Protein AF-0000000068951661 (afdb_homodimer)

Structure (mmCIF, N/CA/C/O backbone):
data_AF-0000000068951661-model_v1
#
loop_
_entity.id
_entity.type
_entity.pdbx_description
1 polymer 'DUF2214 family protein'
#
loop_
_atom_site.group_PDB
_atom_site.id
_atom_site.type_symbol
_atom_site.label_atom_id
_atom_site.label_alt_id
_atom_site.label_comp_id
_atom_site.label_asym_id
_atom_site.label_entity_id
_atom_site.label_seq_id
_atom_site.pdbx_PDB_ins_code
_atom_site.Cartn_x
_atom_site.Cartn_y
_atom_site.Cartn_z
_atom_site.occupancy
_atom_site.B_iso_or_equiv
_atom_site.auth_seq_id
_atom_site.auth_comp_id
_atom_site.auth_asym_id
_atom_site.auth_atom_id
_atom_site.pdbx_PDB_model_num
ATOM 1 N N . MET A 1 1 ? -9.867 25.25 3.121 1 87.38 1 MET A N 1
ATOM 2 C CA . MET A 1 1 ? -9.977 24.172 4.09 1 87.38 1 MET A CA 1
ATOM 3 C C . MET A 1 1 ? -10.453 22.891 3.416 1 87.38 1 MET A C 1
ATOM 5 O O . MET A 1 1 ? -9.688 21.922 3.287 1 87.38 1 MET A O 1
ATOM 9 N N . LEU A 1 2 ? -11.586 22.906 2.707 1 90.31 2 LEU A N 1
ATOM 10 C CA . LEU A 1 2 ? -12.125 21.703 2.072 1 90.31 2 LEU A CA 1
ATOM 11 C C . LEU A 1 2 ? -11.297 21.328 0.847 1 90.31 2 LEU A C 1
ATOM 13 O O . LEU A 1 2 ? -11.023 20.141 0.623 1 90.31 2 LEU A O 1
ATOM 17 N N . THR A 1 3 ? -10.891 22.328 0.078 1 93.19 3 THR A N 1
ATOM 18 C CA . THR A 1 3 ? -10.055 22.062 -1.091 1 93.19 3 THR A CA 1
ATOM 19 C C . THR A 1 3 ? -8.758 21.375 -0.688 1 93.19 3 THR A C 1
ATOM 21 O O . THR A 1 3 ? -8.352 20.391 -1.314 1 93.19 3 THR A O 1
ATOM 24 N N . ASP A 1 4 ? -8.172 21.844 0.322 1 94.56 4 ASP A N 1
ATOM 25 C CA . ASP A 1 4 ? -6.934 21.25 0.816 1 94.56 4 ASP A CA 1
ATOM 26 C C . ASP A 1 4 ? -7.164 19.812 1.27 1 94.56 4 ASP A C 1
ATOM 28 O O . ASP A 1 4 ? -6.336 18.938 1.013 1 94.56 4 ASP A O 1
ATOM 32 N N . ALA A 1 5 ? -8.25 19.609 1.941 1 94.94 5 ALA A N 1
ATOM 33 C CA . ALA A 1 5 ? -8.586 18.266 2.406 1 94.94 5 ALA A CA 1
ATOM 34 C C . ALA A 1 5 ? -8.789 17.312 1.231 1 94.94 5 ALA A C 1
ATOM 36 O O . ALA A 1 5 ? -8.289 16.188 1.244 1 94.94 5 ALA A O 1
ATOM 37 N N . ILE A 1 6 ? -9.477 17.797 0.217 1 96.38 6 ILE A N 1
ATOM 38 C CA . ILE A 1 6 ? -9.781 16.984 -0.949 1 96.38 6 ILE A CA 1
ATOM 39 C C . ILE A 1 6 ? -8.492 16.672 -1.709 1 96.38 6 ILE A C 1
ATOM 41 O O . ILE A 1 6 ? -8.281 15.531 -2.133 1 96.38 6 ILE A O 1
ATOM 45 N N . LEU A 1 7 ? -7.664 17.641 -1.849 1 96.75 7 LEU A N 1
ATOM 46 C CA . LEU A 1 7 ? -6.395 17.438 -2.535 1 96.75 7 LEU A CA 1
ATOM 47 C C . LEU A 1 7 ? -5.52 16.453 -1.776 1 96.75 7 LEU A C 1
ATOM 49 O O . LEU A 1 7 ? -4.879 15.586 -2.383 1 96.75 7 LEU A O 1
ATOM 53 N N . SER A 1 8 ? -5.477 16.562 -0.473 1 96.81 8 SER A N 1
ATOM 54 C CA . SER A 1 8 ? -4.727 15.625 0.347 1 96.81 8 SER A CA 1
ATOM 55 C C . SER A 1 8 ? -5.281 14.211 0.214 1 96.81 8 SER A C 1
ATOM 57 O O . SER A 1 8 ? -4.523 13.25 0.085 1 96.81 8 SER A O 1
ATOM 59 N N . PHE A 1 9 ? -6.57 14.141 0.213 1 98.12 9 PHE A N 1
ATOM 60 C CA . PHE A 1 9 ? -7.223 12.844 0.077 1 98.12 9 PHE A CA 1
ATOM 61 C C . PHE A 1 9 ? -6.855 12.188 -1.252 1 98.12 9 PHE A C 1
ATOM 63 O O . PHE A 1 9 ? -6.477 11.016 -1.291 1 98.12 9 PHE A O 1
ATOM 70 N N . LEU A 1 10 ? -6.977 12.898 -2.332 1 98.44 10 LEU A N 1
ATOM 71 C CA . LEU A 1 10 ? -6.664 12.383 -3.662 1 98.44 10 LEU A CA 1
ATOM 72 C C . LEU A 1 10 ? -5.203 11.961 -3.752 1 98.44 10 LEU A C 1
ATOM 74 O O . LEU A 1 10 ? -4.887 10.945 -4.379 1 98.44 10 LEU A O 1
ATOM 78 N N . HIS A 1 11 ? -4.328 12.758 -3.135 1 98.38 11 HIS A N 1
ATOM 79 C CA . HIS A 1 11 ? -2.908 12.422 -3.127 1 98.38 11 HIS A CA 1
ATOM 80 C C . HIS A 1 11 ? -2.656 11.125 -2.367 1 98.38 11 HIS A C 1
ATOM 82 O O . HIS A 1 11 ? -1.961 10.234 -2.863 1 98.38 11 HIS A O 1
ATOM 88 N N . PHE A 1 12 ? -3.223 10.922 -1.211 1 98.44 12 PHE A N 1
ATOM 89 C CA . PHE A 1 12 ? -3.076 9.695 -0.43 1 98.44 12 PHE A CA 1
ATOM 90 C C . PHE A 1 12 ? -3.637 8.5 -1.188 1 98.44 12 PHE A C 1
ATOM 92 O O . PHE A 1 12 ? -3.045 7.418 -1.174 1 98.44 12 PHE A O 1
ATOM 99 N N . LEU A 1 13 ? -4.77 8.719 -1.801 1 98.44 13 LEU A N 1
ATOM 100 C CA . LEU A 1 13 ? -5.367 7.637 -2.58 1 98.44 13 LEU A CA 1
ATOM 101 C C . LEU A 1 13 ? -4.438 7.203 -3.705 1 98.44 13 LEU A C 1
ATOM 103 O O . LEU A 1 13 ? -4.242 6.004 -3.93 1 98.44 13 LEU A O 1
ATOM 107 N N . ALA A 1 14 ? -3.918 8.172 -4.414 1 98.69 14 ALA A N 1
ATOM 108 C CA . ALA A 1 14 ? -2.979 7.859 -5.488 1 98.69 14 ALA A CA 1
ATOM 109 C C . ALA A 1 14 ? -1.776 7.082 -4.957 1 98.69 14 ALA A C 1
ATOM 111 O O . ALA A 1 14 ? -1.31 6.137 -5.598 1 98.69 14 ALA A O 1
ATOM 112 N N . ILE A 1 15 ? -1.277 7.449 -3.814 1 98.62 15 ILE A N 1
ATOM 113 C CA . ILE A 1 15 ? -0.138 6.777 -3.197 1 98.62 15 ILE A CA 1
ATOM 114 C C . ILE A 1 15 ? -0.518 5.344 -2.834 1 98.62 15 ILE A C 1
ATOM 116 O O . ILE A 1 15 ? 0.257 4.414 -3.064 1 98.62 15 ILE A O 1
ATOM 120 N N . PHE A 1 16 ? -1.656 5.145 -2.277 1 98.62 16 PHE A N 1
ATOM 121 C CA . PHE A 1 16 ? -2.1 3.807 -1.902 1 98.62 16 PHE A CA 1
ATOM 122 C C . PHE A 1 16 ? -2.203 2.908 -3.129 1 98.62 16 PHE A C 1
ATOM 124 O O . PHE A 1 16 ? -1.81 1.74 -3.084 1 98.62 16 PHE A O 1
ATOM 131 N N . VAL A 1 17 ? -2.74 3.457 -4.191 1 98.69 17 VAL A N 1
ATOM 132 C CA . VAL A 1 17 ? -2.83 2.688 -5.43 1 98.69 17 VAL A CA 1
ATOM 133 C C . VAL A 1 17 ? -1.428 2.334 -5.918 1 98.69 17 VAL A C 1
ATOM 135 O O . VAL A 1 17 ? -1.17 1.192 -6.309 1 98.69 17 VAL A O 1
ATOM 138 N N . LEU A 1 18 ? -0.539 3.322 -5.902 1 98.81 18 LEU A N 1
ATOM 139 C CA . LEU A 1 18 ? 0.839 3.102 -6.328 1 98.81 18 LEU A CA 1
ATOM 140 C C . LEU A 1 18 ? 1.486 1.983 -5.52 1 98.81 18 LEU A C 1
ATOM 142 O O . LEU A 1 18 ? 2.105 1.079 -6.086 1 98.81 18 LEU A O 1
ATOM 146 N N . ILE A 1 19 ? 1.362 1.979 -4.215 1 98.56 19 ILE A N 1
ATOM 147 C CA . ILE A 1 19 ? 1.953 0.982 -3.33 1 98.56 19 ILE A CA 1
ATOM 148 C C . ILE A 1 19 ? 1.352 -0.39 -3.625 1 98.56 19 ILE A C 1
ATOM 150 O O . ILE A 1 19 ? 2.064 -1.396 -3.646 1 98.56 19 ILE A O 1
ATOM 154 N N . THR A 1 20 ? 0.048 -0.398 -3.842 1 98.75 20 THR A N 1
ATOM 155 C CA . THR A 1 20 ? -0.643 -1.646 -4.145 1 98.75 20 THR A CA 1
ATOM 156 C C . THR A 1 20 ? -0.086 -2.277 -5.418 1 98.75 20 THR A C 1
ATOM 158 O O . THR A 1 20 ? 0.203 -3.475 -5.449 1 98.75 20 THR A O 1
ATOM 161 N N . LEU A 1 21 ? 0.078 -1.467 -6.445 1 98.75 21 LEU A N 1
ATOM 162 C CA . LEU A 1 21 ? 0.57 -1.974 -7.723 1 98.75 21 LEU A CA 1
ATOM 163 C C . LEU A 1 21 ? 2.029 -2.4 -7.613 1 98.75 21 LEU A C 1
ATOM 165 O O . LEU A 1 21 ? 2.438 -3.395 -8.219 1 98.75 21 LEU A O 1
ATOM 169 N N . MET A 1 22 ? 2.783 -1.647 -6.871 1 98.62 22 MET A N 1
ATOM 170 C CA . MET A 1 22 ? 4.168 -2.031 -6.613 1 98.62 22 MET A CA 1
ATOM 171 C C . MET A 1 22 ? 4.234 -3.363 -5.871 1 98.62 22 MET A C 1
ATOM 173 O O . MET A 1 22 ? 5.047 -4.227 -6.211 1 98.62 22 MET A O 1
ATOM 177 N N . ALA A 1 23 ? 3.453 -3.545 -4.867 1 98.31 23 ALA A N 1
ATOM 178 C CA . ALA A 1 23 ? 3.381 -4.805 -4.129 1 98.31 23 ALA A CA 1
ATOM 179 C C . ALA A 1 23 ? 2.977 -5.957 -5.047 1 98.31 23 ALA A C 1
ATOM 181 O O . ALA A 1 23 ? 3.543 -7.047 -4.969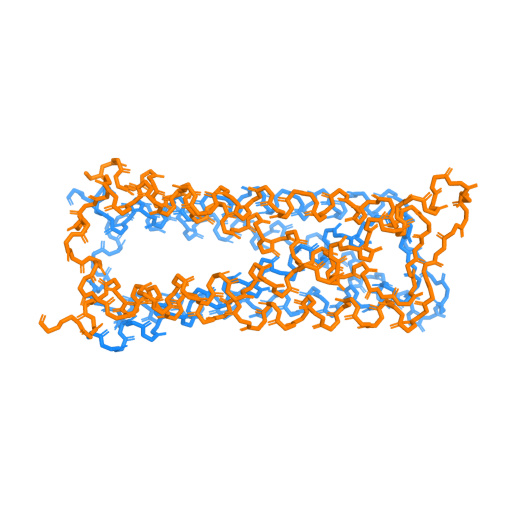 1 98.31 23 ALA A O 1
ATOM 182 N N . ALA A 1 24 ? 2.023 -5.695 -5.895 1 98.25 24 ALA A N 1
ATOM 183 C CA . ALA A 1 24 ? 1.584 -6.719 -6.84 1 98.25 24 ALA A CA 1
ATOM 184 C C . ALA A 1 24 ? 2.738 -7.184 -7.723 1 98.25 24 ALA A C 1
ATOM 186 O O . ALA A 1 24 ? 2.916 -8.383 -7.945 1 98.25 24 ALA A O 1
ATOM 187 N N . GLU A 1 25 ? 3.465 -6.227 -8.211 1 98.56 25 GLU A N 1
ATOM 188 C CA . GLU A 1 25 ? 4.617 -6.578 -9.031 1 98.56 25 GLU A CA 1
ATOM 189 C C . GLU A 1 25 ? 5.609 -7.438 -8.258 1 98.56 25 GLU A C 1
ATOM 191 O O . GLU A 1 25 ? 6.082 -8.461 -8.758 1 98.56 25 GLU A O 1
ATOM 196 N N . ALA A 1 26 ? 5.914 -7.039 -7.039 1 97.81 26 ALA A N 1
ATOM 197 C CA . ALA A 1 26 ? 6.879 -7.766 -6.219 1 97.81 26 ALA A CA 1
ATOM 198 C C . ALA A 1 26 ? 6.414 -9.195 -5.969 1 97.81 26 ALA A C 1
ATOM 200 O O . ALA A 1 26 ? 7.23 -10.125 -5.945 1 97.81 26 ALA A O 1
ATOM 201 N N . VAL A 1 27 ? 5.164 -9.391 -5.805 1 96.81 27 VAL A N 1
ATOM 202 C CA . VAL A 1 27 ? 4.598 -10.695 -5.488 1 96.81 27 VAL A CA 1
ATOM 203 C C . VAL A 1 27 ? 4.637 -11.586 -6.727 1 96.81 27 VAL A C 1
ATOM 205 O O . VAL A 1 27 ? 4.891 -12.789 -6.621 1 96.81 27 VAL A O 1
ATOM 208 N N . VAL A 1 28 ? 4.418 -11.031 -7.852 1 96.5 28 VAL A N 1
ATOM 209 C CA . VAL A 1 28 ? 4.332 -11.805 -9.086 1 96.5 28 VAL A CA 1
ATOM 210 C C . VAL A 1 28 ? 5.734 -12.156 -9.57 1 96.5 28 VAL A C 1
ATOM 212 O O . VAL A 1 28 ? 5.953 -13.227 -10.141 1 96.5 28 VAL A O 1
ATOM 215 N N . LEU A 1 29 ? 6.668 -11.289 -9.328 1 97.62 29 LEU A N 1
ATOM 216 C CA . LEU A 1 29 ? 8.039 -11.492 -9.789 1 97.62 29 LEU A CA 1
ATOM 217 C C . LEU A 1 29 ? 8.75 -12.531 -8.93 1 97.62 29 LEU A C 1
ATOM 219 O O . LEU A 1 29 ? 9.711 -12.211 -8.219 1 97.62 29 LEU A O 1
ATOM 223 N N . ARG A 1 30 ? 8.273 -13.734 -8.961 1 94.19 30 ARG A N 1
ATOM 224 C CA . ARG A 1 30 ? 8.844 -14.883 -8.266 1 94.19 30 ARG A CA 1
ATOM 225 C C . ARG A 1 30 ? 9.031 -16.062 -9.219 1 94.19 30 ARG A C 1
ATOM 227 O O . ARG A 1 30 ? 8.438 -16.094 -10.297 1 94.19 30 ARG A O 1
ATOM 234 N N . PRO A 1 31 ? 9.914 -17 -8.945 1 91.12 31 PRO A N 1
ATOM 235 C CA . PRO A 1 31 ? 10.227 -18.125 -9.836 1 91.12 31 PRO A CA 1
ATOM 236 C C . PRO A 1 31 ? 9 -18.938 -10.227 1 91.12 31 PRO A C 1
ATOM 238 O O . PRO A 1 31 ? 8.992 -19.594 -11.273 1 91.12 31 PRO A O 1
ATOM 241 N N . GLU A 1 32 ? 7.992 -18.891 -9.492 1 88.12 32 GLU A N 1
ATOM 242 C CA . GLU A 1 32 ? 6.797 -19.672 -9.789 1 88.12 32 GLU A CA 1
ATOM 243 C C . GLU A 1 32 ? 5.828 -18.891 -10.672 1 88.12 32 GLU A C 1
ATOM 245 O O . GLU A 1 32 ? 4.652 -19.25 -10.781 1 88.12 32 GLU A O 1
ATOM 250 N N . ILE A 1 33 ? 6.348 -17.938 -11.391 1 93.81 33 ILE A N 1
ATOM 251 C CA . ILE A 1 33 ? 5.484 -17.094 -12.211 1 93.81 33 ILE A CA 1
ATOM 252 C C . ILE A 1 33 ? 4.879 -17.922 -13.344 1 93.81 33 ILE A C 1
ATOM 254 O O . ILE A 1 33 ? 5.551 -18.781 -13.922 1 93.81 33 ILE A O 1
ATOM 258 N N . THR A 1 34 ? 3.619 -17.688 -13.609 1 91.81 34 THR A N 1
ATOM 259 C CA . THR A 1 34 ? 2.906 -18.375 -14.68 1 91.81 34 THR A CA 1
ATOM 260 C C . THR A 1 34 ? 2.828 -17.5 -15.93 1 91.81 34 THR A C 1
ATOM 262 O O . THR A 1 34 ? 2.996 -16.281 -15.852 1 91.81 34 THR A O 1
ATOM 265 N N . PRO A 1 35 ? 2.492 -18.125 -17.094 1 93.31 35 PRO A N 1
ATOM 266 C CA . PRO A 1 35 ? 2.314 -17.328 -18.312 1 93.31 35 PRO A CA 1
ATOM 267 C C . PRO A 1 35 ? 1.21 -16.281 -18.188 1 93.31 35 PRO A C 1
ATOM 269 O O . PRO A 1 35 ? 1.364 -15.156 -18.656 1 93.31 35 PRO A O 1
ATOM 272 N N . ALA A 1 36 ? 0.152 -16.609 -17.516 1 91.62 36 ALA A N 1
ATOM 273 C CA . ALA A 1 36 ? -0.933 -15.648 -17.297 1 91.62 36 ALA A CA 1
ATOM 274 C C . ALA A 1 36 ? -0.463 -14.469 -16.453 1 91.62 36 ALA A C 1
ATOM 276 O O . ALA A 1 36 ? -0.842 -13.32 -16.703 1 91.62 36 ALA A O 1
ATOM 277 N N . ALA A 1 37 ? 0.383 -14.703 -15.523 1 94.12 37 ALA A N 1
ATOM 278 C CA . ALA A 1 37 ? 0.896 -13.664 -14.633 1 94.12 37 ALA A CA 1
ATOM 279 C C . ALA A 1 37 ? 1.839 -12.719 -15.375 1 94.12 37 ALA A C 1
ATOM 281 O O . ALA A 1 37 ? 1.914 -11.531 -15.062 1 94.12 37 ALA A O 1
ATOM 282 N N . VAL A 1 38 ? 2.559 -13.227 -16.375 1 95.31 38 VAL A N 1
ATOM 283 C CA . VAL A 1 38 ? 3.449 -12.391 -17.172 1 95.31 38 VAL A CA 1
ATOM 284 C C . VAL A 1 38 ? 2.639 -11.32 -17.891 1 95.31 38 VAL A C 1
ATOM 286 O O . VAL A 1 38 ? 3.02 -10.148 -17.906 1 95.31 38 VAL A O 1
ATOM 289 N N . ARG A 1 39 ? 1.536 -11.695 -18.359 1 92.62 39 ARG A N 1
ATOM 290 C CA . ARG A 1 39 ? 0.678 -10.758 -19.062 1 92.62 39 ARG A CA 1
ATOM 291 C C . ARG A 1 39 ? 0.091 -9.719 -18.109 1 92.62 39 ARG A C 1
ATOM 293 O O . ARG A 1 39 ? 0.025 -8.531 -18.438 1 92.62 39 ARG A O 1
ATOM 300 N N . ARG A 1 40 ? -0.286 -10.172 -16.969 1 95.25 40 ARG A N 1
ATOM 301 C CA . ARG A 1 40 ? -0.841 -9.266 -15.961 1 95.25 40 ARG A CA 1
ATOM 302 C C . ARG A 1 40 ? 0.216 -8.289 -15.453 1 95.25 40 ARG A C 1
ATOM 304 O O . ARG A 1 40 ? -0.101 -7.152 -15.102 1 95.25 40 ARG A O 1
ATOM 311 N N . LEU A 1 41 ? 1.412 -8.82 -15.461 1 97.62 41 LEU A N 1
ATOM 312 C CA . LEU A 1 41 ? 2.529 -8.023 -14.969 1 97.62 41 LEU A CA 1
ATOM 313 C C . LEU A 1 41 ? 2.682 -6.742 -15.781 1 97.62 41 LEU A C 1
ATOM 315 O O . LEU A 1 41 ? 2.965 -5.68 -15.219 1 97.62 41 LEU A O 1
ATOM 319 N N . SER A 1 42 ? 2.531 -6.805 -17.062 1 96.75 42 SER A N 1
ATOM 320 C CA . SER A 1 42 ? 2.633 -5.617 -17.906 1 96.75 42 SER A CA 1
ATOM 321 C C . SER A 1 42 ? 1.548 -4.602 -17.578 1 96.75 42 SER A C 1
ATOM 323 O O . SER A 1 42 ? 1.784 -3.395 -17.625 1 96.75 42 SER A O 1
ATOM 325 N N . LEU A 1 43 ? 0.389 -5.09 -17.234 1 97.62 43 LEU A N 1
ATOM 326 C CA . LEU A 1 43 ? -0.693 -4.207 -16.812 1 97.62 43 LEU A CA 1
ATOM 327 C C . LEU A 1 43 ? -0.389 -3.58 -15.461 1 97.62 43 LEU A C 1
ATOM 329 O O . LEU A 1 43 ? -0.623 -2.387 -15.25 1 97.62 43 LEU A O 1
ATOM 333 N N . TYR A 1 44 ? 0.095 -4.414 -14.508 1 98.5 44 TYR A N 1
ATOM 334 C CA . TYR A 1 44 ? 0.518 -3.873 -13.219 1 98.5 44 TYR A CA 1
ATOM 335 C C . TYR A 1 44 ? 1.521 -2.74 -13.406 1 98.5 44 TYR A C 1
ATOM 337 O O . TYR A 1 44 ? 1.393 -1.683 -12.789 1 98.5 44 TYR A O 1
ATOM 345 N N . ASP A 1 45 ? 2.48 -2.959 -14.289 1 98.69 45 ASP A N 1
ATOM 346 C CA . ASP A 1 45 ? 3.535 -1.973 -14.5 1 98.69 45 ASP A CA 1
ATOM 347 C C . ASP A 1 45 ? 2.977 -0.701 -15.141 1 98.69 45 ASP A C 1
ATOM 349 O O . ASP A 1 45 ? 3.377 0.407 -14.773 1 98.69 45 ASP A O 1
ATOM 353 N N . LEU A 1 46 ? 2.078 -0.813 -16.094 1 98.38 46 LEU A N 1
ATOM 354 C CA . LEU A 1 46 ? 1.441 0.336 -16.719 1 98.38 46 LEU A CA 1
ATOM 355 C C . LEU A 1 46 ? 0.67 1.163 -15.695 1 98.38 46 LEU A C 1
ATOM 357 O O . LEU A 1 46 ? 0.838 2.383 -15.625 1 98.38 46 LEU A O 1
ATOM 361 N N . PHE A 1 47 ? -0.16 0.556 -14.914 1 98.75 47 PHE A N 1
ATOM 362 C CA . PHE A 1 47 ? -0.982 1.256 -13.93 1 98.75 47 PHE A CA 1
ATOM 363 C C . PHE A 1 47 ? -0.122 1.819 -12.805 1 98.75 47 PHE A C 1
ATOM 365 O O . PHE A 1 47 ? -0.442 2.865 -12.234 1 98.75 47 PHE A O 1
ATOM 372 N N . TYR A 1 48 ? 0.957 1.081 -12.562 1 98.81 48 TYR A N 1
ATOM 373 C CA . TYR A 1 48 ? 1.937 1.635 -11.633 1 98.81 48 TYR A CA 1
ATOM 374 C C . TYR A 1 48 ? 2.469 2.971 -12.133 1 98.81 48 TYR A C 1
ATOM 376 O O . TYR A 1 48 ? 2.502 3.953 -11.383 1 98.81 48 TYR A O 1
ATOM 384 N N . PHE A 1 49 ? 2.9 3.021 -13.391 1 98.56 49 PHE A N 1
ATOM 385 C CA . PHE A 1 49 ? 3.395 4.254 -13.992 1 98.56 49 PHE A CA 1
ATOM 386 C C . PHE A 1 49 ? 2.33 5.344 -13.953 1 98.56 49 PHE A C 1
ATOM 388 O O . PHE A 1 49 ? 2.611 6.48 -13.57 1 98.56 49 PHE A O 1
ATOM 395 N N . LEU A 1 50 ? 1.164 5.02 -14.344 1 98.75 50 LEU A N 1
ATOM 396 C CA . LEU A 1 50 ? 0.073 5.988 -14.352 1 98.75 50 LEU A CA 1
ATOM 397 C C . LEU A 1 50 ? -0.206 6.508 -12.945 1 98.75 50 LEU A C 1
ATOM 399 O O . LEU A 1 50 ? -0.441 7.703 -12.75 1 98.75 50 LEU A O 1
ATOM 403 N N . SER A 1 51 ? -0.211 5.609 -12 1 98.75 51 SER A N 1
ATOM 404 C CA . SER A 1 51 ? -0.433 6.035 -10.617 1 98.75 51 SER A CA 1
ATOM 405 C C . SER A 1 51 ? 0.677 6.965 -10.141 1 98.75 51 SER A C 1
ATOM 407 O O . SER A 1 51 ? 0.422 7.91 -9.391 1 98.75 51 SER A O 1
ATOM 409 N N . ALA A 1 52 ? 1.902 6.656 -10.547 1 98.75 52 ALA A N 1
ATOM 410 C CA . ALA A 1 52 ? 3.008 7.547 -10.211 1 98.75 52 ALA A CA 1
ATOM 411 C C . ALA A 1 52 ? 2.777 8.945 -10.773 1 98.75 52 ALA A C 1
ATOM 413 O O . ALA A 1 52 ? 3.059 9.945 -10.102 1 98.75 52 ALA A O 1
ATOM 414 N N . MET A 1 53 ? 2.283 9.055 -11.969 1 98.69 53 MET A N 1
ATOM 415 C CA . MET A 1 53 ? 1.964 10.336 -12.586 1 98.69 53 MET A CA 1
ATOM 416 C C . MET A 1 53 ? 0.854 11.055 -11.82 1 98.69 53 MET A C 1
ATOM 418 O O . MET A 1 53 ? 0.895 12.273 -11.656 1 98.69 53 MET A O 1
ATOM 422 N N . VAL A 1 54 ? -0.099 10.266 -11.406 1 98.81 54 VAL A N 1
ATOM 423 C CA . VAL A 1 54 ? -1.192 10.852 -10.633 1 98.81 54 VAL A CA 1
ATOM 424 C C . VAL A 1 54 ? -0.666 11.359 -9.289 1 98.81 54 VAL A C 1
ATOM 426 O O . VAL A 1 54 ? -1.069 12.43 -8.82 1 98.81 54 VAL A O 1
ATOM 429 N N . VAL A 1 55 ? 0.206 10.609 -8.617 1 98.75 55 VAL A N 1
ATOM 430 C CA . VAL A 1 55 ? 0.822 11.062 -7.371 1 98.75 55 VAL A CA 1
ATOM 431 C C . VAL A 1 55 ? 1.54 12.391 -7.605 1 98.75 55 VAL A C 1
ATOM 433 O O . VAL A 1 55 ? 1.375 13.336 -6.836 1 98.75 55 VAL A O 1
ATOM 436 N N . LEU A 1 56 ? 2.34 12.438 -8.648 1 98.44 56 LEU A N 1
ATOM 437 C CA . LEU A 1 56 ? 3.049 13.664 -8.977 1 98.44 56 LEU A CA 1
ATOM 438 C C . LEU A 1 56 ? 2.068 14.805 -9.242 1 98.44 56 LEU A C 1
ATOM 440 O O . LEU A 1 56 ? 2.238 15.906 -8.719 1 98.44 56 LEU A O 1
ATOM 444 N N . GLY A 1 57 ? 1.06 14.523 -10.062 1 98.44 57 GLY A N 1
ATOM 445 C CA . GLY A 1 57 ? 0.062 15.539 -10.383 1 98.44 57 GLY A CA 1
ATOM 446 C C . GLY A 1 57 ? -0.662 16.062 -9.156 1 98.44 57 GLY A C 1
ATOM 447 O O . GLY A 1 57 ? -0.793 17.281 -8.977 1 98.44 57 GLY A O 1
ATOM 448 N N . THR A 1 58 ? -1.143 15.195 -8.305 1 98.25 58 THR A N 1
ATOM 449 C CA . THR A 1 58 ? -1.841 15.609 -7.094 1 98.25 58 THR A CA 1
ATOM 450 C C . THR A 1 58 ? -0.887 16.312 -6.133 1 98.25 58 THR A C 1
ATOM 452 O O . THR A 1 58 ? -1.282 17.25 -5.43 1 98.25 58 THR A O 1
ATOM 455 N N . GLY A 1 59 ? 0.338 15.867 -6.074 1 96.88 59 GLY A N 1
ATOM 456 C CA . GLY A 1 59 ? 1.335 16.594 -5.301 1 96.88 59 GLY A CA 1
ATOM 457 C C . GLY A 1 59 ? 1.539 18.016 -5.77 1 96.88 59 GLY A C 1
ATOM 458 O O . GLY A 1 59 ? 1.624 18.938 -4.953 1 96.88 59 GLY A O 1
ATOM 459 N N . LEU A 1 60 ? 1.651 18.219 -7.074 1 96.94 60 LEU A N 1
ATOM 460 C CA . LEU A 1 60 ? 1.791 19.562 -7.645 1 96.94 60 LEU A CA 1
ATOM 461 C C . LEU A 1 60 ? 0.559 20.406 -7.348 1 96.94 60 LEU A C 1
ATOM 463 O O . LEU A 1 60 ? 0.676 21.609 -7.062 1 96.94 60 LEU A O 1
ATOM 467 N N . LEU A 1 61 ? -0.593 19.812 -7.453 1 97.12 61 LEU A N 1
ATOM 468 C CA . LEU A 1 61 ? -1.813 20.531 -7.117 1 97.12 61 LEU A CA 1
ATOM 469 C C . LEU A 1 61 ? -1.8 20.984 -5.656 1 97.12 61 LEU A C 1
ATOM 471 O O . LEU A 1 61 ? -2.236 22.094 -5.332 1 97.12 61 LEU A O 1
ATOM 475 N N . ARG A 1 62 ? -1.29 20.156 -4.793 1 95.81 62 ARG A N 1
ATOM 476 C CA . ARG A 1 62 ? -1.192 20.531 -3.385 1 95.81 62 ARG A CA 1
ATOM 477 C C . ARG A 1 62 ? -0.177 21.641 -3.188 1 95.81 62 ARG A C 1
ATOM 479 O O . ARG A 1 62 ? -0.347 22.5 -2.312 1 95.81 62 ARG A O 1
ATOM 486 N N . LEU A 1 63 ? 0.867 21.562 -3.93 1 94.44 63 LEU A N 1
ATOM 487 C CA . LEU A 1 63 ? 1.9 22.594 -3.855 1 94.44 63 LEU A CA 1
ATOM 488 C C . LEU A 1 63 ? 1.326 23.969 -4.184 1 94.44 63 LEU A C 1
ATOM 490 O O . LEU A 1 63 ? 1.607 24.938 -3.484 1 94.44 63 LEU A O 1
ATOM 494 N N . PHE A 1 64 ? 0.46 24.031 -5.141 1 94.62 64 PHE A N 1
ATOM 495 C CA . PHE A 1 64 ? 0.037 25.328 -5.664 1 94.62 64 PHE A CA 1
ATOM 496 C C . PHE A 1 64 ? -1.322 25.719 -5.098 1 94.62 64 PHE A C 1
ATOM 498 O O . PHE A 1 64 ? -1.635 26.906 -4.984 1 94.62 64 PHE A O 1
ATOM 505 N N . TYR A 1 65 ? -2.113 24.797 -4.727 1 93.12 65 TYR A N 1
ATOM 506 C CA . TYR A 1 65 ? -3.484 25.094 -4.336 1 93.12 65 TYR A CA 1
ATOM 507 C C . TYR A 1 65 ? -3.762 24.641 -2.908 1 93.12 65 TYR A C 1
ATOM 509 O O . TYR A 1 65 ? -4.883 24.766 -2.412 1 93.12 65 TYR A O 1
ATOM 517 N N . GLY A 1 66 ? -2.77 24.047 -2.279 1 89.88 66 GLY A N 1
ATOM 518 C CA . GLY A 1 66 ? -2.928 23.625 -0.898 1 89.88 66 GLY A CA 1
ATOM 519 C C . GLY A 1 66 ? -2.896 24.766 0.09 1 89.88 66 GLY A C 1
ATOM 520 O O . GLY A 1 66 ? -2.762 25.938 -0.304 1 89.88 66 GLY A O 1
ATOM 521 N N . ALA A 1 67 ? -3.053 24.578 1.351 1 85.94 67 ALA A N 1
ATOM 522 C CA . ALA A 1 67 ? -3.234 25.562 2.414 1 85.94 67 ALA A CA 1
ATOM 523 C C . ALA A 1 67 ? -1.935 26.312 2.693 1 85.94 67 ALA A C 1
ATOM 525 O O . ALA A 1 67 ? -1.951 27.516 2.98 1 85.94 67 ALA A O 1
ATOM 526 N N . LYS A 1 68 ? -0.738 25.719 2.695 1 85.38 68 LYS A N 1
ATOM 527 C CA . LYS A 1 68 ? 0.522 26.328 3.119 1 85.38 68 LYS A CA 1
ATOM 528 C C . LYS A 1 68 ? 1.143 27.141 1.995 1 85.38 68 LYS A C 1
ATOM 530 O O . LYS A 1 68 ? 1.868 28.109 2.252 1 85.38 68 LYS A O 1
ATOM 535 N N . GLY A 1 69 ? 0.834 26.734 0.683 1 84.81 69 GLY A N 1
ATOM 536 C CA . GLY A 1 69 ? 1.315 27.484 -0.466 1 84.81 69 GLY A CA 1
ATOM 537 C C . GLY A 1 69 ? 2.705 27.062 -0.91 1 84.81 69 GLY A C 1
ATOM 538 O O . GLY A 1 69 ? 3.443 26.438 -0.151 1 84.81 69 GLY A O 1
ATOM 539 N N . ALA A 1 70 ? 3.127 27.5 -2.051 1 90 70 ALA A N 1
ATOM 540 C CA . ALA A 1 70 ? 4.371 27.094 -2.699 1 90 70 ALA A CA 1
ATOM 541 C C . ALA A 1 70 ? 5.582 27.656 -1.959 1 90 70 ALA A C 1
ATOM 543 O O . ALA A 1 70 ? 6.609 26.984 -1.846 1 90 70 ALA A O 1
ATOM 544 N N . ASP A 1 71 ? 5.559 28.828 -1.478 1 88.75 71 ASP A N 1
ATOM 545 C CA . ASP A 1 71 ? 6.691 29.469 -0.815 1 88.75 71 ASP A CA 1
ATOM 546 C C . ASP A 1 71 ? 7.121 28.672 0.42 1 88.75 71 ASP A C 1
ATOM 548 O O . ASP A 1 71 ? 8.32 28.547 0.696 1 88.75 71 ASP A O 1
ATOM 552 N N . PHE A 1 72 ? 6.191 28.188 1.146 1 87 72 PHE A N 1
ATOM 553 C CA . PHE A 1 72 ? 6.496 27.359 2.312 1 87 72 PHE A CA 1
ATOM 554 C C . PHE A 1 72 ? 7.297 26.141 1.91 1 87 72 PHE A C 1
ATOM 556 O O . PHE A 1 72 ? 8.312 25.812 2.533 1 87 72 PHE A O 1
ATOM 563 N N . TYR A 1 73 ? 6.91 25.469 0.862 1 89.44 73 TYR A N 1
ATOM 564 C CA . TYR A 1 73 ? 7.477 24.188 0.469 1 89.44 73 TYR A CA 1
ATOM 565 C C . TYR A 1 73 ? 8.812 24.375 -0.242 1 89.44 73 TYR A C 1
ATOM 567 O O . TYR A 1 73 ? 9.75 23.609 -0.015 1 89.44 73 TYR A O 1
ATOM 575 N N . LEU A 1 74 ? 8.891 25.359 -1.05 1 91.19 74 LEU A N 1
ATOM 576 C CA . LEU A 1 74 ? 10.078 25.531 -1.89 1 91.19 74 LEU A CA 1
ATOM 577 C C . LEU A 1 74 ? 11.297 25.859 -1.046 1 91.19 74 LEU A C 1
ATOM 579 O O . LEU A 1 74 ? 12.43 25.609 -1.456 1 91.19 74 LEU A O 1
ATOM 583 N N . HIS A 1 75 ? 11.148 26.375 0.093 1 91.44 75 HIS A N 1
ATOM 584 C CA . HIS A 1 75 ? 12.266 26.719 0.958 1 91.44 75 HIS A CA 1
ATOM 585 C C . HIS A 1 75 ? 12.57 25.609 1.952 1 91.44 75 HIS A C 1
ATOM 587 O O . HIS A 1 75 ? 13.508 25.703 2.74 1 91.44 75 HIS A O 1
ATOM 593 N N . ASN A 1 76 ? 11.828 24.609 1.934 1 93.5 76 ASN A N 1
ATOM 594 C CA . ASN A 1 76 ? 12 23.5 2.855 1 93.5 76 ASN A CA 1
ATOM 595 C C . ASN A 1 76 ? 12.852 22.391 2.244 1 93.5 76 ASN A C 1
ATOM 597 O O . ASN A 1 76 ? 12.492 21.828 1.209 1 93.5 76 ASN A O 1
ATOM 601 N N . PRO A 1 77 ? 13.945 22.047 2.803 1 95.62 77 PRO A N 1
ATOM 602 C CA . PRO A 1 77 ? 14.82 21.031 2.217 1 95.62 77 PRO A CA 1
ATOM 603 C C . PRO A 1 77 ? 14.172 19.656 2.15 1 95.62 77 PRO A C 1
ATOM 605 O O . PRO A 1 77 ? 14.492 18.859 1.265 1 95.62 77 PRO A O 1
ATOM 608 N N . TRP A 1 78 ? 13.328 19.391 3.066 1 95.88 78 TRP A N 1
ATOM 609 C CA . TRP A 1 78 ? 12.641 18.109 3.062 1 95.88 78 TRP A CA 1
ATOM 610 C C . TRP A 1 78 ? 11.727 17.984 1.848 1 95.88 78 TRP A C 1
ATOM 612 O O . TRP A 1 78 ? 11.477 16.875 1.36 1 95.88 78 TRP A O 1
ATOM 622 N N . PHE A 1 79 ? 11.148 19 1.369 1 96.75 79 PHE A N 1
ATOM 623 C CA . PHE A 1 79 ? 10.375 18.984 0.132 1 96.75 79 PHE A CA 1
ATOM 624 C C . PHE A 1 79 ? 11.25 18.562 -1.043 1 96.75 79 PHE A C 1
ATOM 626 O O . PHE A 1 79 ? 10.867 17.672 -1.814 1 96.75 79 PHE A O 1
ATOM 633 N N . HIS A 1 80 ? 12.383 19.125 -1.155 1 96.69 80 HIS A N 1
ATOM 634 C CA . HIS A 1 80 ? 13.297 18.797 -2.24 1 96.69 80 HIS A CA 1
ATOM 635 C C . HIS A 1 80 ? 13.805 17.359 -2.109 1 96.69 80 HIS A C 1
ATOM 637 O O . HIS A 1 80 ? 13.992 16.672 -3.115 1 96.69 80 HIS A O 1
ATOM 643 N N . ALA A 1 81 ? 14.031 16.969 -0.905 1 97.62 81 ALA A N 1
ATOM 644 C CA . ALA A 1 81 ? 14.461 15.594 -0.672 1 97.62 81 ALA A CA 1
ATOM 645 C C . ALA A 1 81 ? 13.391 14.602 -1.138 1 97.62 81 ALA A C 1
ATOM 647 O O . ALA A 1 81 ? 13.711 13.609 -1.796 1 97.62 81 ALA A O 1
ATOM 648 N N . LYS A 1 82 ? 12.195 14.953 -0.792 1 97.5 82 LYS A N 1
ATOM 649 C CA . LYS A 1 82 ? 11.125 14.031 -1.165 1 97.5 82 LYS A CA 1
ATOM 650 C C . LYS A 1 82 ? 10.953 13.969 -2.682 1 97.5 82 LYS A C 1
ATOM 652 O O . LYS A 1 82 ? 10.75 12.898 -3.246 1 97.5 82 LYS A O 1
ATOM 657 N N . VAL A 1 83 ? 11.023 15.023 -3.34 1 97.31 83 VAL A N 1
ATOM 658 C CA . VAL A 1 83 ? 10.93 15.047 -4.797 1 97.31 83 VAL A CA 1
ATOM 659 C C . VAL A 1 83 ? 12.117 14.305 -5.402 1 97.31 83 VAL A C 1
ATOM 661 O O . VAL A 1 83 ? 11.961 13.547 -6.363 1 97.31 83 VAL A O 1
ATOM 664 N N . GLY A 1 84 ? 13.289 14.516 -4.875 1 98.31 84 GLY A N 1
ATOM 665 C CA . GLY A 1 84 ? 14.469 13.805 -5.328 1 98.31 84 GLY A CA 1
ATOM 666 C C . GLY A 1 84 ? 14.344 12.297 -5.207 1 98.31 84 GLY A C 1
ATOM 667 O O . GLY A 1 84 ? 14.695 11.562 -6.129 1 98.31 84 GLY A O 1
ATOM 668 N N . VAL A 1 85 ? 13.883 11.867 -4.055 1 98.69 85 VAL A N 1
ATOM 669 C CA . VAL A 1 85 ? 13.672 10.445 -3.834 1 98.69 85 VAL A CA 1
ATOM 670 C C . VAL A 1 85 ? 12.656 9.906 -4.844 1 98.69 85 VAL A C 1
ATOM 672 O O . VAL A 1 85 ? 12.836 8.812 -5.391 1 98.69 85 VAL A O 1
ATOM 675 N N . PHE A 1 86 ? 11.586 10.711 -5.051 1 98.75 86 PHE A N 1
ATOM 676 C CA . PHE A 1 86 ? 10.578 10.312 -6.023 1 98.75 86 PHE A CA 1
ATOM 677 C C . PHE A 1 86 ? 11.195 10.125 -7.402 1 98.75 86 PHE A C 1
ATOM 679 O O . PHE A 1 86 ? 10.922 9.133 -8.078 1 98.75 86 PHE A O 1
ATOM 686 N N . VAL A 1 87 ? 12.008 11.016 -7.848 1 98.5 87 VAL A N 1
ATOM 687 C CA . VAL A 1 87 ? 12.68 10.93 -9.141 1 98.5 87 VAL A CA 1
ATOM 688 C C . VAL A 1 87 ? 13.594 9.711 -9.172 1 98.5 87 VAL A C 1
ATOM 690 O O . VAL A 1 87 ? 13.648 8.992 -10.172 1 98.5 87 VAL A O 1
ATOM 693 N N . LEU A 1 88 ? 14.297 9.508 -8.078 1 98.75 88 LEU A N 1
ATOM 694 C CA . LEU A 1 88 ? 15.172 8.344 -7.988 1 98.75 88 LEU A CA 1
ATOM 695 C C . LEU A 1 88 ? 14.375 7.051 -8.156 1 98.75 88 LEU A C 1
ATOM 697 O O . LEU A 1 88 ? 14.805 6.133 -8.859 1 98.75 88 LEU A O 1
ATOM 701 N N . ILE A 1 89 ? 13.266 6.922 -7.516 1 98.81 89 ILE A N 1
ATOM 702 C CA . ILE A 1 89 ? 12.398 5.758 -7.637 1 98.81 89 ILE A CA 1
ATOM 703 C C . ILE A 1 89 ? 11.961 5.59 -9.086 1 98.81 89 ILE A C 1
ATOM 705 O O . ILE A 1 89 ? 11.961 4.477 -9.617 1 98.81 89 ILE A O 1
ATOM 709 N N . ALA A 1 90 ? 11.547 6.715 -9.703 1 98.38 90 ALA A N 1
ATOM 710 C CA . ALA A 1 90 ? 11.148 6.68 -11.109 1 98.38 90 ALA A CA 1
ATOM 711 C C . ALA A 1 90 ? 12.266 6.129 -11.984 1 98.38 90 ALA A C 1
ATOM 713 O O . ALA A 1 90 ? 12.023 5.293 -12.852 1 98.38 90 ALA A O 1
ATOM 714 N N . LEU A 1 91 ? 13.469 6.562 -11.734 1 98.62 91 LEU A N 1
ATOM 715 C CA . LEU A 1 91 ? 14.617 6.094 -12.5 1 98.62 91 LEU A CA 1
ATOM 716 C C . LEU A 1 91 ? 14.875 4.613 -12.242 1 98.62 91 LEU A C 1
ATOM 718 O O . LEU A 1 91 ? 15.18 3.859 -13.172 1 98.62 91 LEU A O 1
ATOM 722 N N . CYS A 1 92 ? 14.734 4.164 -11.023 1 98.69 92 CYS A N 1
ATOM 723 C CA . CYS A 1 92 ? 14.953 2.773 -10.641 1 98.69 92 CYS A CA 1
ATOM 724 C C . CYS A 1 92 ? 13.898 1.869 -11.281 1 98.69 92 CYS A C 1
ATOM 726 O O . CYS A 1 92 ? 14.078 0.651 -11.344 1 98.69 92 CYS A O 1
ATOM 728 N N . SER A 1 93 ? 12.805 2.451 -11.68 1 98.62 93 SER A N 1
ATOM 729 C CA . SER A 1 93 ? 11.727 1.64 -12.242 1 98.62 93 SER A CA 1
ATOM 730 C C . SER A 1 93 ? 11.977 1.321 -13.711 1 98.62 93 SER A C 1
ATOM 732 O O . SER A 1 93 ? 11.32 0.452 -14.289 1 98.62 93 SER A O 1
ATOM 734 N N . LEU A 1 94 ? 12.922 1.959 -14.336 1 98.62 94 LEU A N 1
ATOM 735 C CA . LEU A 1 94 ? 13.133 1.839 -15.773 1 98.62 94 LEU A CA 1
ATOM 736 C C . LEU A 1 94 ? 13.617 0.437 -16.141 1 98.62 94 LEU A C 1
ATOM 738 O O . LEU A 1 94 ? 13.055 -0.204 -17.031 1 98.62 94 LEU A O 1
ATOM 742 N N . PRO A 1 95 ? 14.586 -0.112 -15.438 1 98.56 95 PRO A N 1
ATOM 743 C CA . PRO A 1 95 ? 15.07 -1.437 -15.836 1 98.56 95 PRO A CA 1
ATOM 744 C C . PRO A 1 95 ? 13.977 -2.504 -15.773 1 98.56 95 PRO A C 1
ATOM 746 O O . PRO A 1 95 ? 13.758 -3.221 -16.75 1 98.56 95 PRO A O 1
ATOM 749 N N . PRO A 1 96 ? 13.273 -2.629 -14.68 1 98.5 96 PRO A N 1
ATOM 750 C CA . PRO A 1 96 ? 12.219 -3.645 -14.695 1 98.5 96 PRO A CA 1
ATOM 751 C C . PRO A 1 96 ? 11.125 -3.344 -15.711 1 98.5 96 PRO A C 1
ATOM 753 O O . PRO A 1 96 ? 10.531 -4.266 -16.281 1 98.5 96 PRO A O 1
ATOM 756 N N . THR A 1 97 ? 10.766 -2.104 -15.922 1 98.5 97 THR A N 1
ATOM 757 C CA . THR A 1 97 ? 9.773 -1.745 -16.938 1 98.5 97 THR A CA 1
ATOM 758 C C . THR A 1 97 ? 10.203 -2.24 -18.312 1 98.5 97 THR A C 1
ATOM 760 O O . THR A 1 97 ? 9.406 -2.818 -19.047 1 98.5 97 THR A O 1
ATOM 763 N N . PHE A 1 98 ? 11.453 -2.061 -18.656 1 98.62 98 PHE A N 1
ATOM 764 C CA . PHE A 1 98 ? 11.953 -2.525 -19.938 1 98.62 98 PHE A CA 1
ATOM 765 C C . PHE A 1 98 ? 11.938 -4.047 -20.016 1 98.62 98 PHE A C 1
ATOM 767 O O . PHE A 1 98 ? 11.602 -4.621 -21.047 1 98.62 98 PHE A O 1
ATOM 774 N N . ALA A 1 99 ? 12.328 -4.715 -18.969 1 98.62 99 ALA A N 1
ATOM 775 C CA . ALA A 1 99 ? 12.281 -6.172 -18.938 1 98.62 99 ALA A CA 1
ATOM 776 C C . ALA A 1 99 ? 10.852 -6.68 -19.125 1 98.62 99 ALA A C 1
ATOM 778 O O . ALA A 1 99 ? 10.609 -7.574 -19.953 1 98.62 99 ALA A O 1
ATOM 779 N N . ILE A 1 100 ? 9.953 -6.098 -18.406 1 98.44 100 ILE A N 1
ATOM 780 C CA . ILE A 1 100 ? 8.547 -6.5 -18.453 1 98.44 100 ILE A CA 1
ATOM 781 C C . ILE A 1 100 ? 8.008 -6.281 -19.859 1 98.44 100 ILE A C 1
ATOM 783 O O . ILE A 1 100 ? 7.258 -7.113 -20.391 1 98.44 100 ILE A O 1
ATOM 787 N N . ALA A 1 101 ? 8.383 -5.195 -20.469 1 98 101 ALA A N 1
ATOM 788 C CA . ALA A 1 101 ? 7.969 -4.93 -21.844 1 98 101 ALA A CA 1
ATOM 789 C C . ALA A 1 101 ? 8.492 -6.004 -22.797 1 98 101 ALA A C 1
ATOM 791 O O . ALA A 1 101 ? 7.77 -6.469 -23.672 1 98 101 ALA A O 1
ATOM 792 N N . ARG A 1 102 ? 9.734 -6.371 -22.594 1 98.06 102 ARG A N 1
ATOM 793 C CA . ARG A 1 102 ? 10.32 -7.426 -23.406 1 98.06 102 ARG A CA 1
ATOM 794 C C . ARG A 1 102 ? 9.594 -8.75 -23.203 1 98.06 102 ARG A C 1
ATOM 796 O O . ARG A 1 102 ? 9.336 -9.484 -24.156 1 98.06 102 ARG A O 1
ATOM 803 N N . TRP A 1 103 ? 9.352 -9.039 -21.969 1 98.25 103 TRP A N 1
ATOM 804 C CA . TRP A 1 103 ? 8.664 -10.289 -21.656 1 98.25 103 TRP A CA 1
ATOM 805 C C . TRP A 1 103 ? 7.266 -10.312 -22.25 1 98.25 103 TRP A C 1
ATOM 807 O O . TRP A 1 103 ? 6.793 -11.367 -22.703 1 98.25 103 TRP A O 1
ATOM 817 N N . ARG A 1 104 ? 6.598 -9.211 -22.203 1 96.62 104 ARG A N 1
ATOM 818 C CA . ARG A 1 104 ? 5.266 -9.117 -22.797 1 96.62 104 ARG A CA 1
ATOM 819 C C . ARG A 1 104 ? 5.301 -9.406 -24.281 1 96.62 104 ARG A C 1
ATOM 821 O O . ARG A 1 104 ? 4.438 -10.117 -24.797 1 96.62 104 ARG A O 1
ATOM 828 N N . LYS A 1 105 ? 6.238 -8.859 -24.969 1 97.25 105 LYS A N 1
ATOM 829 C CA . LYS A 1 105 ? 6.395 -9.109 -26.406 1 97.25 105 LYS A CA 1
ATOM 830 C C . LYS A 1 105 ? 6.629 -10.594 -26.672 1 97.25 105 LYS A C 1
ATOM 832 O O . LYS A 1 105 ? 6.043 -11.164 -27.594 1 97.25 105 LYS A O 1
ATOM 837 N N . GLN A 1 106 ? 7.484 -11.203 -25.891 1 97.38 106 GLN A N 1
ATOM 838 C CA . GLN A 1 106 ? 7.758 -12.625 -26.031 1 97.38 106 GLN A CA 1
ATOM 839 C C . GLN A 1 106 ? 6.508 -13.461 -25.766 1 97.38 106 GLN A C 1
ATOM 841 O O . GLN A 1 106 ? 6.23 -14.422 -26.484 1 97.38 106 GLN A O 1
ATOM 846 N N . ALA A 1 107 ? 5.785 -13.078 -24.797 1 95.94 107 ALA A N 1
ATOM 847 C CA . ALA A 1 107 ? 4.59 -13.812 -24.391 1 95.94 107 ALA A CA 1
ATOM 848 C C . ALA A 1 107 ? 3.52 -13.75 -25.484 1 95.94 107 ALA A C 1
ATOM 850 O O . ALA A 1 107 ? 2.695 -14.664 -25.594 1 95.94 107 ALA A O 1
ATOM 851 N N . ARG A 1 108 ? 3.471 -12.703 -26.219 1 95.12 108 ARG A N 1
ATOM 852 C CA . ARG A 1 108 ? 2.537 -12.578 -27.344 1 95.12 108 ARG A CA 1
ATOM 853 C C . ARG A 1 108 ? 2.85 -13.602 -28.422 1 95.12 108 ARG A C 1
ATOM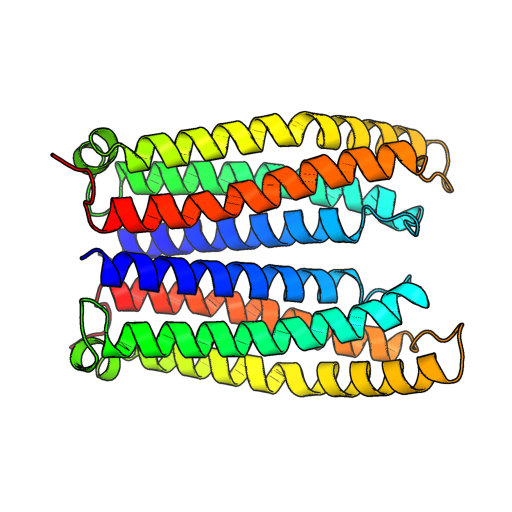 855 O O . ARG A 1 108 ? 1.949 -14.07 -29.125 1 95.12 108 ARG A O 1
ATOM 862 N N . ARG A 1 109 ? 4.078 -14.023 -28.516 1 96.19 109 ARG A N 1
ATOM 863 C CA . ARG A 1 109 ? 4.516 -14.953 -29.547 1 96.19 109 ARG A CA 1
ATOM 864 C C . ARG A 1 109 ? 4.5 -16.391 -29.031 1 96.19 109 ARG A C 1
ATOM 866 O O . ARG A 1 109 ? 4.289 -17.328 -29.812 1 96.19 109 ARG A O 1
ATOM 873 N N . LEU A 1 110 ? 4.68 -16.516 -27.812 1 96.19 110 LEU A N 1
ATOM 874 C CA . LEU A 1 110 ? 4.762 -17.812 -27.172 1 96.19 110 LEU A CA 1
ATOM 875 C C . LEU A 1 110 ? 3.828 -17.891 -25.969 1 96.19 110 LEU A C 1
ATOM 877 O O . LEU A 1 110 ? 4.176 -17.438 -24.875 1 96.19 110 LEU A O 1
ATOM 881 N N . PRO A 1 111 ? 2.734 -18.531 -26.078 1 91.81 111 PRO A N 1
ATOM 882 C CA . PRO A 1 111 ? 1.698 -18.5 -25.047 1 91.81 111 PRO A CA 1
ATOM 883 C C . PRO A 1 111 ? 2.178 -19.094 -23.719 1 91.81 111 PRO A C 1
ATOM 885 O O . PRO A 1 111 ? 1.654 -18.734 -22.656 1 91.81 111 PRO A O 1
ATOM 888 N N . ASP A 1 112 ? 3.26 -19.891 -23.719 1 94.75 112 ASP A N 1
ATOM 889 C CA . ASP A 1 112 ? 3.711 -20.547 -22.5 1 94.75 112 ASP A CA 1
ATOM 890 C C . ASP A 1 112 ? 5 -19.922 -21.984 1 94.75 112 ASP A C 1
ATOM 892 O O . ASP A 1 112 ? 5.68 -20.484 -21.125 1 94.75 112 ASP A O 1
ATOM 896 N N . TYR A 1 113 ? 5.23 -18.781 -22.438 1 96.44 113 TYR A N 1
ATOM 897 C CA . TYR A 1 113 ? 6.5 -18.141 -22.125 1 96.44 113 TYR A CA 1
ATOM 898 C C . TYR A 1 113 ? 6.535 -17.703 -20.656 1 96.44 113 TYR A C 1
ATOM 900 O O . TYR A 1 113 ? 5.57 -17.125 -20.156 1 96.44 113 TYR A O 1
ATOM 908 N N . VAL A 1 114 ? 7.672 -17.922 -19.984 1 96.5 114 VAL A N 1
ATOM 909 C CA . VAL A 1 114 ? 8.031 -17.344 -18.703 1 96.5 114 VAL A CA 1
ATOM 910 C C . VAL A 1 114 ? 9.484 -16.859 -18.734 1 96.5 114 VAL A C 1
ATOM 912 O O . VAL A 1 114 ? 10.336 -17.484 -19.375 1 96.5 114 VAL A O 1
ATOM 915 N N . PRO A 1 115 ? 9.734 -15.781 -18.109 1 97.81 115 PRO A N 1
ATOM 916 C CA . PRO A 1 115 ? 11.102 -15.266 -18.125 1 97.81 115 PRO A CA 1
ATOM 917 C C . PRO A 1 115 ? 12.086 -16.172 -17.391 1 97.81 115 PRO A C 1
ATOM 919 O O . PRO A 1 115 ? 11.695 -16.875 -16.453 1 97.81 115 PRO A O 1
ATOM 922 N N . PRO A 1 116 ? 13.375 -16.109 -17.797 1 96.81 116 PRO A N 1
ATOM 923 C CA . PRO A 1 116 ? 14.391 -16.844 -17.031 1 96.81 116 PRO A CA 1
ATOM 924 C C . PRO A 1 116 ? 14.492 -16.391 -15.578 1 96.81 116 PRO A C 1
ATOM 926 O O . PRO A 1 116 ? 14.336 -15.195 -15.289 1 96.81 116 PRO A O 1
ATOM 929 N N . PRO A 1 117 ? 14.852 -17.266 -14.711 1 96.62 117 PRO A N 1
ATOM 930 C CA . PRO A 1 117 ? 14.914 -16.953 -13.281 1 96.62 117 PRO A CA 1
ATOM 931 C C . PRO A 1 117 ? 15.867 -15.805 -12.969 1 96.62 117 PRO A C 1
ATOM 933 O O . PRO A 1 117 ? 15.602 -15.008 -12.062 1 96.62 117 PRO A O 1
ATOM 936 N N . SER A 1 118 ? 16.953 -15.695 -13.656 1 97.38 118 SER A N 1
ATOM 937 C CA . SER A 1 118 ? 17.922 -14.633 -13.398 1 97.38 118 SER A CA 1
ATOM 938 C C . SER A 1 118 ? 17.328 -13.266 -13.695 1 97.38 118 SER A C 1
ATOM 940 O O . SER A 1 118 ? 17.562 -12.305 -12.961 1 97.38 118 SER A O 1
ATOM 942 N N . GLU A 1 119 ? 16.547 -13.164 -14.734 1 97.94 119 GLU A N 1
ATOM 943 C CA . GLU A 1 119 ? 15.906 -11.898 -15.094 1 97.94 119 GLU A CA 1
ATOM 944 C C . GLU A 1 119 ? 14.812 -11.539 -14.094 1 97.94 119 GLU A C 1
ATOM 946 O O . GLU A 1 119 ? 14.641 -10.367 -13.75 1 97.94 119 GLU A O 1
ATOM 951 N N . LEU A 1 120 ? 14.109 -12.578 -13.68 1 98.06 120 LEU A N 1
ATOM 952 C CA . LEU A 1 120 ? 13.086 -12.367 -12.664 1 98.06 120 LEU A CA 1
ATOM 953 C C . LEU A 1 120 ? 13.695 -11.812 -11.383 1 98.06 120 LEU A C 1
ATOM 955 O O . LEU A 1 120 ? 13.18 -10.844 -10.812 1 98.06 120 LEU A O 1
ATOM 959 N N . LYS A 1 121 ? 14.734 -12.398 -11.023 1 98.12 121 LYS A N 1
ATOM 960 C CA . LYS A 1 121 ? 15.414 -11.977 -9.805 1 98.12 121 LYS A CA 1
ATOM 961 C C . LYS A 1 121 ? 15.898 -10.531 -9.914 1 98.12 121 LYS A C 1
ATOM 963 O O . LYS A 1 121 ? 15.773 -9.758 -8.961 1 98.12 121 LYS A O 1
ATOM 968 N N . ALA A 1 122 ? 16.453 -10.211 -11.008 1 98.56 122 ALA A N 1
ATOM 969 C CA . ALA A 1 122 ? 16.953 -8.859 -11.234 1 98.56 122 ALA A CA 1
ATOM 970 C C . ALA A 1 122 ? 15.82 -7.84 -11.188 1 98.56 122 ALA A C 1
ATOM 972 O O . ALA A 1 122 ? 15.945 -6.789 -10.555 1 98.56 122 ALA A O 1
ATOM 973 N N . ALA A 1 123 ? 14.758 -8.156 -11.859 1 98.62 123 ALA A N 1
ATOM 974 C CA . ALA A 1 123 ? 13.602 -7.262 -11.867 1 98.62 123 ALA A CA 1
ATOM 975 C C . ALA A 1 123 ? 13.031 -7.086 -10.461 1 98.62 123 ALA A C 1
ATOM 977 O O . ALA A 1 123 ? 12.727 -5.969 -10.047 1 98.62 123 ALA A O 1
ATOM 978 N N . ARG A 1 124 ? 12.922 -8.164 -9.797 1 98.5 124 ARG A N 1
ATOM 979 C CA . ARG A 1 124 ? 12.406 -8.102 -8.43 1 98.5 124 ARG A CA 1
ATOM 980 C C . ARG A 1 124 ? 13.312 -7.258 -7.543 1 98.5 124 ARG A C 1
ATOM 982 O O . ARG A 1 124 ? 12.836 -6.52 -6.68 1 98.5 124 ARG A O 1
ATOM 989 N N . ARG A 1 125 ? 14.586 -7.383 -7.707 1 98.62 125 ARG A N 1
ATOM 990 C CA . ARG A 1 125 ? 15.539 -6.594 -6.934 1 98.62 125 ARG A CA 1
ATOM 991 C C . ARG A 1 125 ? 15.297 -5.098 -7.133 1 98.62 125 ARG A C 1
ATOM 993 O O . ARG A 1 125 ? 15.305 -4.332 -6.168 1 98.62 125 ARG A O 1
ATOM 1000 N N . TRP A 1 126 ? 15.102 -4.703 -8.32 1 98.75 126 TRP A N 1
ATOM 1001 C CA . TRP A 1 126 ? 14.828 -3.301 -8.609 1 98.75 126 TRP A CA 1
ATOM 1002 C C . TRP A 1 126 ? 13.531 -2.846 -7.949 1 98.75 126 TRP A C 1
ATOM 1004 O O . TRP A 1 126 ? 13.469 -1.751 -7.383 1 98.75 126 TRP A O 1
ATOM 1014 N N . VAL A 1 127 ? 12.531 -3.697 -8.016 1 98.75 127 VAL A N 1
ATOM 1015 C CA . VAL A 1 127 ? 11.242 -3.365 -7.402 1 98.75 127 VAL A CA 1
ATOM 1016 C C . VAL A 1 127 ? 11.406 -3.242 -5.891 1 98.75 127 VAL A C 1
ATOM 1018 O O . VAL A 1 127 ? 10.859 -2.33 -5.27 1 98.75 127 VAL A O 1
ATOM 1021 N N . MET A 1 128 ? 12.25 -4.078 -5.312 1 98.56 128 MET A N 1
ATOM 1022 C CA . MET A 1 128 ? 12.484 -4.051 -3.873 1 98.56 128 MET A CA 1
ATOM 1023 C C . MET A 1 128 ? 13.281 -2.811 -3.477 1 98.56 128 MET A C 1
ATOM 1025 O O . MET A 1 128 ? 13.039 -2.225 -2.42 1 98.56 128 MET A O 1
ATOM 1029 N N . ILE A 1 129 ? 14.195 -2.436 -4.254 1 98.69 129 ILE A N 1
ATOM 1030 C CA . ILE A 1 129 ? 14.93 -1.194 -4.02 1 98.69 129 ILE A CA 1
ATOM 1031 C C . ILE A 1 129 ? 13.953 -0.017 -4.004 1 98.69 129 ILE A C 1
ATOM 1033 O O . ILE A 1 129 ? 14.016 0.831 -3.109 1 98.69 129 ILE A O 1
ATOM 1037 N N . GLU A 1 130 ? 13.062 0.025 -4.953 1 98.75 130 GLU A N 1
ATOM 1038 C CA . GLU A 1 130 ? 12.039 1.065 -5.004 1 98.75 130 GLU A CA 1
ATOM 1039 C C . GLU A 1 130 ? 11.188 1.061 -3.738 1 98.75 130 GLU A C 1
ATOM 1041 O O . GLU A 1 130 ? 10.914 2.115 -3.162 1 98.75 130 GLU A O 1
ATOM 1046 N N . ALA A 1 131 ? 10.797 -0.125 -3.359 1 98.25 131 ALA A N 1
ATOM 1047 C CA . ALA A 1 131 ? 9.945 -0.266 -2.182 1 98.25 131 ALA A CA 1
ATOM 1048 C C . ALA A 1 131 ? 10.617 0.314 -0.942 1 98.25 131 ALA A C 1
ATOM 1050 O O . ALA A 1 131 ? 9.977 0.992 -0.138 1 98.25 131 ALA A O 1
ATOM 1051 N N . HIS A 1 132 ? 11.867 0.084 -0.768 1 98.12 132 HIS A N 1
ATOM 1052 C CA . HIS A 1 132 ? 12.594 0.601 0.387 1 98.12 132 HIS A CA 1
ATOM 1053 C C . HIS A 1 132 ? 12.781 2.111 0.288 1 98.12 132 HIS A C 1
ATOM 1055 O O . HIS A 1 132 ? 12.758 2.812 1.303 1 98.12 132 HIS A O 1
ATOM 1061 N N . LEU A 1 133 ? 12.977 2.639 -0.895 1 98.62 133 LEU A N 1
ATOM 1062 C CA . LEU A 1 133 ? 13.102 4.078 -1.094 1 98.62 133 LEU A CA 1
ATOM 1063 C C . LEU A 1 133 ? 11.781 4.781 -0.784 1 98.62 133 LEU A C 1
ATOM 1065 O O . LEU A 1 133 ? 11.773 5.914 -0.296 1 98.62 133 LEU A O 1
ATOM 1069 N N . VAL A 1 134 ? 10.648 4.086 -1.073 1 98.5 134 VAL A N 1
ATOM 1070 C CA . VAL A 1 134 ? 9.328 4.648 -0.832 1 98.5 134 VAL A CA 1
ATOM 1071 C C . VAL A 1 134 ? 9.164 4.977 0.651 1 98.5 134 VAL A C 1
ATOM 1073 O O . VAL A 1 134 ? 8.484 5.938 1.01 1 98.5 134 VAL A O 1
ATOM 1076 N N . ILE A 1 135 ? 9.844 4.242 1.524 1 98.19 135 ILE A N 1
ATOM 1077 C CA . ILE A 1 135 ? 9.766 4.426 2.969 1 98.19 135 ILE A CA 1
ATOM 1078 C C . ILE A 1 135 ? 10.242 5.828 3.338 1 98.19 135 ILE A C 1
ATOM 1080 O O . ILE A 1 135 ? 9.734 6.43 4.289 1 98.19 135 ILE A O 1
ATOM 1084 N N . LEU A 1 136 ? 11.125 6.438 2.578 1 98.31 136 LEU A N 1
ATOM 1085 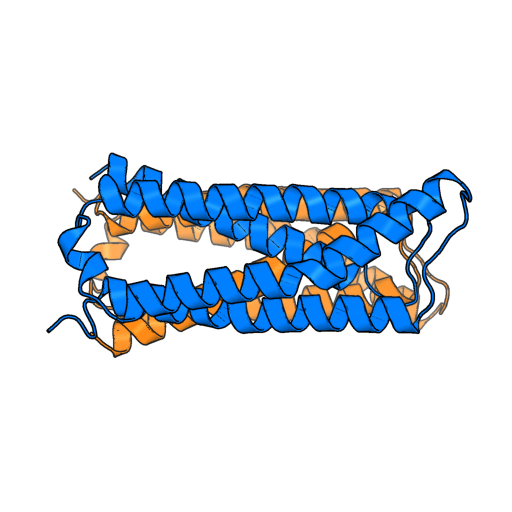C CA . LEU A 1 136 ? 11.703 7.742 2.863 1 98.31 136 LEU A CA 1
ATOM 1086 C C . LEU A 1 136 ? 10.719 8.859 2.539 1 98.31 136 LEU A C 1
ATOM 1088 O O . LEU A 1 136 ? 10.852 9.977 3.039 1 98.31 136 LEU A O 1
ATOM 1092 N N . LEU A 1 137 ? 9.742 8.562 1.693 1 98.31 137 LEU A N 1
ATOM 1093 C CA . LEU A 1 137 ? 8.844 9.609 1.213 1 98.31 137 LEU A CA 1
ATOM 1094 C C . LEU A 1 137 ? 7.953 10.117 2.338 1 98.31 137 LEU A C 1
ATOM 1096 O O . LEU A 1 137 ? 7.898 11.32 2.598 1 98.31 137 LEU A O 1
ATOM 1100 N N . PRO A 1 138 ? 7.305 9.219 3.104 1 97.38 138 PRO A N 1
ATOM 1101 C CA . PRO A 1 138 ? 6.508 9.742 4.215 1 97.38 138 PRO A CA 1
ATOM 1102 C C . PRO A 1 138 ? 7.363 10.367 5.312 1 97.38 138 PRO A C 1
ATOM 1104 O O . PRO A 1 138 ? 6.91 11.273 6.016 1 97.38 138 PRO A O 1
ATOM 1107 N N . LEU A 1 139 ? 8.617 9.875 5.426 1 97.31 139 LEU A N 1
ATOM 1108 C CA . LEU A 1 139 ? 9.516 10.523 6.379 1 97.31 139 LEU A CA 1
ATOM 1109 C C . LEU A 1 139 ? 9.727 11.992 6.012 1 97.31 139 LEU A C 1
ATOM 1111 O O . LEU A 1 139 ? 9.562 12.875 6.859 1 97.31 139 LEU A O 1
ATOM 1115 N N . CYS A 1 140 ? 10.086 12.25 4.785 1 97.31 140 CYS A N 1
ATOM 1116 C CA . CYS A 1 140 ? 10.266 13.617 4.309 1 97.31 140 CYS A CA 1
ATOM 1117 C C . CYS A 1 140 ? 8.977 14.414 4.441 1 97.31 140 CYS A C 1
ATOM 1119 O O . CYS A 1 140 ? 9.008 15.586 4.816 1 97.31 140 CYS A O 1
ATOM 1121 N N . ALA A 1 141 ? 7.863 13.758 4.129 1 95.88 141 ALA A N 1
ATOM 1122 C CA . ALA A 1 141 ? 6.574 14.438 4.141 1 95.88 141 ALA A CA 1
ATOM 1123 C C . ALA A 1 141 ? 6.223 14.922 5.543 1 95.88 141 ALA A C 1
ATOM 1125 O O . ALA A 1 141 ? 5.773 16.062 5.723 1 95.88 141 ALA A O 1
ATOM 1126 N N . VAL A 1 142 ? 6.402 14.094 6.555 1 95.31 142 VAL A N 1
ATOM 1127 C CA . VAL A 1 142 ? 5.988 14.469 7.902 1 95.31 142 VAL A CA 1
ATOM 1128 C C . VAL A 1 142 ? 6.941 15.523 8.461 1 95.31 142 VAL A C 1
ATOM 1130 O O . VAL A 1 142 ? 6.523 16.422 9.203 1 95.31 142 VAL A O 1
ATOM 1133 N N . MET A 1 143 ? 8.219 15.484 8.133 1 94.88 143 MET A N 1
ATOM 1134 C CA . MET A 1 143 ? 9.18 16.5 8.555 1 94.88 143 MET A CA 1
ATOM 1135 C C . MET A 1 143 ? 8.836 17.859 7.949 1 94.88 143 MET A C 1
ATOM 1137 O O . MET A 1 143 ? 8.82 18.875 8.656 1 94.88 143 MET A O 1
ATOM 1141 N N . MET A 1 144 ? 8.523 17.828 6.703 1 92.31 144 MET A N 1
ATOM 1142 C CA . MET A 1 144 ? 8.188 19.062 6.008 1 92.31 144 MET A CA 1
ATOM 1143 C C . MET A 1 144 ? 6.891 19.656 6.555 1 92.31 144 MET A C 1
ATOM 1145 O O . MET A 1 144 ? 6.797 20.875 6.758 1 92.31 144 MET A O 1
ATOM 1149 N N . ALA A 1 145 ? 5.871 18.828 6.77 1 87.81 145 ALA A N 1
ATOM 1150 C CA . ALA A 1 145 ? 4.559 19.266 7.227 1 87.81 145 ALA A CA 1
ATOM 1151 C C . ALA A 1 145 ? 4.656 19.969 8.578 1 87.81 145 ALA A C 1
ATOM 1153 O O . ALA A 1 145 ? 3.873 20.875 8.875 1 87.81 145 ALA A O 1
ATOM 1154 N N . ARG A 1 146 ? 5.637 19.656 9.367 1 88.25 146 ARG A N 1
ATOM 1155 C CA . ARG A 1 146 ? 5.793 20.234 10.695 1 88.25 146 ARG A CA 1
ATOM 1156 C C . ARG A 1 146 ? 6.793 21.391 10.672 1 88.25 146 ARG A C 1
ATOM 1158 O O . ARG A 1 146 ? 7.137 21.938 11.727 1 88.25 146 ARG A O 1
ATOM 1165 N N . GLY A 1 147 ? 7.301 21.719 9.461 1 84.25 147 GLY A N 1
ATOM 1166 C CA . GLY A 1 147 ? 8.188 22.859 9.281 1 84.25 147 GLY A CA 1
ATOM 1167 C C . GLY A 1 147 ? 9.602 22.578 9.773 1 84.25 147 GLY A C 1
ATOM 1168 O O . GLY A 1 147 ? 10.352 23.516 10.055 1 84.25 147 GLY A O 1
ATOM 1169 N N . ILE A 1 148 ? 9.875 21.375 9.922 1 86.62 148 ILE A N 1
ATOM 1170 C CA . ILE A 1 148 ? 11.219 21.031 10.352 1 86.62 148 ILE A CA 1
ATOM 1171 C C . ILE A 1 148 ? 12.203 21.234 9.203 1 86.62 148 ILE A C 1
ATOM 1173 O O . ILE A 1 148 ? 11.961 20.781 8.078 1 86.62 148 ILE A O 1
ATOM 1177 N N . GLY A 1 149 ? 13.18 22.016 9.477 1 78.81 149 GLY A N 1
ATOM 1178 C CA . GLY A 1 149 ? 14.18 22.297 8.461 1 78.81 149 GLY A CA 1
ATOM 1179 C C . GLY A 1 149 ? 13.953 23.625 7.754 1 78.81 149 GLY A C 1
ATOM 1180 O O . GLY A 1 149 ? 14.828 24.109 7.035 1 78.81 149 GLY A O 1
ATOM 1181 N N . ALA A 1 150 ? 12.688 24.219 7.941 1 73.62 150 ALA A N 1
ATOM 1182 C CA . ALA A 1 150 ? 12.398 25.516 7.336 1 73.62 150 ALA A CA 1
ATOM 1183 C C . ALA A 1 150 ? 13.031 26.656 8.141 1 73.62 150 ALA A C 1
ATOM 1185 O O . ALA A 1 150 ? 12.953 26.672 9.367 1 73.62 150 ALA A O 1
ATOM 1186 N N . ARG A 1 151 ? 14.211 27.172 7.855 1 62.16 151 ARG A N 1
ATOM 1187 C CA . ARG A 1 151 ? 14.805 28.375 8.43 1 62.16 151 ARG A CA 1
ATOM 1188 C C . ARG A 1 151 ? 14.117 29.641 7.898 1 62.16 151 ARG A C 1
ATOM 1190 O O . ARG A 1 151 ? 13.594 29.641 6.785 1 62.16 151 ARG A O 1
ATOM 1197 N N . MET B 1 1 ? 7.133 18.75 18.469 1 87.75 1 MET B N 1
ATOM 1198 C CA . MET B 1 1 ? 7.312 18.891 17.031 1 87.75 1 MET B CA 1
ATOM 1199 C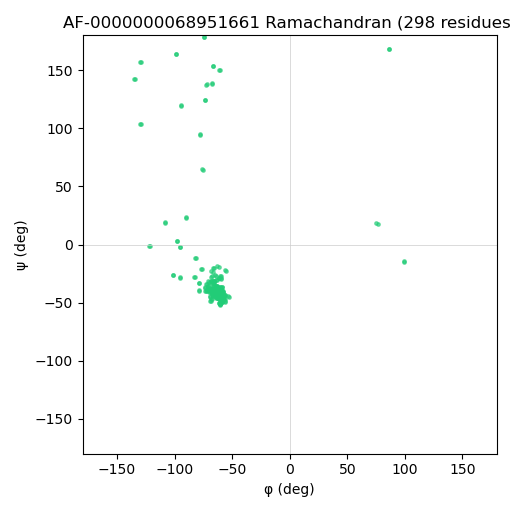 C . MET B 1 1 ? 7.957 17.641 16.438 1 87.75 1 MET B C 1
ATOM 1201 O O . MET B 1 1 ? 7.301 16.875 15.719 1 87.75 1 MET B O 1
ATOM 1205 N N . LEU B 1 2 ? 9.125 17.219 16.922 1 90.31 2 LEU B N 1
ATOM 1206 C CA . LEU B 1 2 ? 9.812 16.047 16.375 1 90.31 2 LEU B CA 1
ATOM 1207 C C . LEU B 1 2 ? 9.102 14.758 16.766 1 90.31 2 LEU B C 1
ATOM 1209 O O . LEU B 1 2 ? 8.961 13.852 15.945 1 90.31 2 LEU B O 1
ATOM 1213 N N . THR B 1 3 ? 8.633 14.703 18 1 93.19 3 THR B N 1
ATOM 1214 C CA . THR B 1 3 ? 7.891 13.531 18.469 1 93.19 3 THR B CA 1
ATOM 1215 C C . THR B 1 3 ? 6.656 13.305 17.594 1 93.19 3 THR B C 1
ATOM 1217 O O . THR B 1 3 ? 6.391 12.18 17.172 1 93.19 3 THR B O 1
ATOM 1220 N N . ASP B 1 4 ? 5.965 14.32 17.328 1 94.62 4 ASP B N 1
ATOM 1221 C CA . ASP B 1 4 ? 4.777 14.227 16.484 1 94.62 4 ASP B CA 1
ATOM 1222 C C . ASP B 1 4 ? 5.133 13.758 15.086 1 94.62 4 ASP B C 1
ATOM 1224 O O . ASP B 1 4 ? 4.418 12.945 14.492 1 94.62 4 ASP B O 1
ATOM 1228 N N . ALA B 1 5 ? 6.195 14.289 14.578 1 94.94 5 ALA B N 1
ATOM 1229 C CA . ALA B 1 5 ? 6.652 13.898 13.25 1 94.94 5 ALA B CA 1
ATOM 1230 C C . ALA B 1 5 ? 7.016 12.414 13.211 1 94.94 5 ALA B C 1
ATOM 1232 O O . ALA B 1 5 ? 6.641 11.703 12.281 1 94.94 5 ALA B O 1
ATOM 1233 N N . ILE B 1 6 ? 7.707 11.969 14.242 1 96.44 6 ILE B N 1
ATOM 1234 C CA . ILE B 1 6 ? 8.156 10.586 14.305 1 96.44 6 ILE B CA 1
ATOM 1235 C C . ILE B 1 6 ? 6.957 9.656 14.445 1 96.44 6 ILE B C 1
ATOM 1237 O O . ILE B 1 6 ? 6.887 8.617 13.781 1 96.44 6 ILE B O 1
ATOM 1241 N N . LEU B 1 7 ? 6.031 10.039 15.266 1 96.69 7 LEU B N 1
ATOM 1242 C CA . LEU B 1 7 ? 4.828 9.234 15.445 1 96.69 7 LEU B CA 1
ATOM 1243 C C . LEU B 1 7 ? 4.031 9.156 14.148 1 96.69 7 LEU B C 1
ATOM 1245 O O . LEU B 1 7 ? 3.521 8.086 13.797 1 96.69 7 LEU B O 1
ATOM 1249 N N . SER B 1 8 ? 3.906 10.258 13.461 1 96.88 8 SER B N 1
ATOM 1250 C CA . SER B 1 8 ? 3.219 10.266 12.18 1 96.88 8 SER B CA 1
ATOM 1251 C C . SER B 1 8 ? 3.934 9.383 11.164 1 96.88 8 SER B C 1
ATOM 1253 O O . SER B 1 8 ? 3.293 8.625 10.43 1 96.88 8 SER B O 1
ATOM 1255 N N . PHE B 1 9 ? 5.223 9.484 11.172 1 98.06 9 PHE B N 1
ATOM 1256 C CA . PHE B 1 9 ? 6.02 8.672 10.258 1 98.06 9 PHE B CA 1
ATOM 1257 C C . PHE B 1 9 ? 5.801 7.191 10.516 1 98.06 9 PHE B C 1
ATOM 1259 O O . PHE B 1 9 ? 5.555 6.422 9.586 1 98.06 9 PHE B O 1
ATOM 1266 N N . LEU B 1 10 ? 5.891 6.766 11.742 1 98.44 10 LEU B N 1
ATOM 1267 C CA . LEU B 1 10 ? 5.711 5.367 12.109 1 98.44 10 LEU B CA 1
ATOM 1268 C C . LEU B 1 10 ? 4.312 4.883 11.742 1 98.44 10 LEU B C 1
ATOM 1270 O O . LEU B 1 10 ? 4.145 3.744 11.297 1 98.44 10 LEU B O 1
ATOM 1274 N N . HIS B 1 11 ? 3.324 5.754 11.969 1 98.44 11 HIS B N 1
ATOM 1275 C CA . HIS B 1 11 ? 1.954 5.402 11.609 1 98.44 11 HIS B CA 1
ATOM 1276 C C . HIS B 1 11 ? 1.807 5.207 10.109 1 98.44 11 HIS B C 1
ATOM 1278 O O . HIS B 1 11 ? 1.242 4.207 9.656 1 98.44 11 HIS B O 1
ATOM 1284 N N . PHE B 1 12 ? 2.328 6.078 9.281 1 98.44 12 PHE B N 1
ATOM 1285 C CA . PHE B 1 12 ? 2.277 5.957 7.828 1 98.44 12 PHE B CA 1
ATOM 1286 C C . PHE B 1 12 ? 3.004 4.703 7.363 1 98.44 12 PHE B C 1
ATOM 1288 O O . PHE B 1 12 ? 2.535 4.004 6.461 1 98.44 12 PHE B O 1
ATOM 1295 N N . LEU B 1 13 ? 4.141 4.453 7.969 1 98.44 13 LEU B N 1
ATOM 1296 C CA . LEU B 1 13 ? 4.895 3.256 7.609 1 98.44 13 LEU B CA 1
ATOM 1297 C C . LEU B 1 13 ? 4.078 1.997 7.891 1 98.44 13 LEU B C 1
ATOM 1299 O O . LEU B 1 13 ? 4.031 1.086 7.062 1 98.44 13 LEU B O 1
ATOM 1303 N N . ALA B 1 14 ? 3.494 1.958 9.055 1 98.69 14 ALA B N 1
ATOM 1304 C CA . ALA B 1 14 ? 2.652 0.815 9.406 1 98.69 14 ALA B CA 1
ATOM 1305 C C . ALA B 1 14 ? 1.52 0.642 8.398 1 98.69 14 ALA B C 1
ATOM 1307 O O . ALA B 1 14 ? 1.196 -0.482 8 1 98.69 14 ALA B O 1
ATOM 1308 N N . ILE B 1 15 ? 0.927 1.717 7.965 1 98.62 15 ILE B N 1
ATOM 1309 C CA . ILE B 1 15 ? -0.163 1.686 6.992 1 98.62 15 ILE B CA 1
ATOM 1310 C C . ILE B 1 15 ? 0.354 1.166 5.652 1 98.62 15 ILE B C 1
ATOM 1312 O O . ILE B 1 15 ? -0.298 0.342 5.008 1 98.62 15 ILE B O 1
ATOM 1316 N N . PHE B 1 16 ? 1.476 1.612 5.227 1 98.62 16 PHE B N 1
ATOM 1317 C CA . PHE B 1 16 ? 2.045 1.164 3.963 1 98.62 16 PHE B CA 1
ATOM 1318 C C . PHE B 1 16 ? 2.311 -0.336 3.988 1 98.62 16 PHE B C 1
ATOM 1320 O O . PHE B 1 16 ? 2.041 -1.036 3.012 1 98.62 16 PHE B O 1
ATOM 1327 N N . VAL B 1 17 ? 2.84 -0.805 5.102 1 98.69 17 VAL B N 1
ATOM 1328 C CA . VAL B 1 17 ? 3.08 -2.238 5.238 1 98.69 17 VAL B CA 1
ATOM 1329 C C . VAL B 1 17 ? 1.753 -2.992 5.172 1 98.69 17 VAL B C 1
ATOM 1331 O O . VAL B 1 17 ? 1.643 -4.008 4.484 1 98.69 17 VAL B O 1
ATOM 1334 N N . LEU B 1 18 ? 0.763 -2.484 5.898 1 98.81 18 LEU B N 1
ATOM 1335 C CA . LEU B 1 18 ? -0.558 -3.104 5.902 1 98.81 18 LEU B CA 1
ATOM 1336 C C . LEU B 1 18 ? -1.123 -3.193 4.492 1 98.81 18 LEU B C 1
ATOM 1338 O O . LEU B 1 18 ? -1.604 -4.25 4.074 1 98.81 18 LEU B O 1
ATOM 1342 N N . ILE B 1 19 ? -1.075 -2.143 3.707 1 98.56 19 ILE B N 1
ATOM 1343 C CA . ILE B 1 19 ? -1.601 -2.096 2.348 1 98.56 19 ILE B CA 1
ATOM 1344 C C . ILE B 1 19 ? -0.835 -3.076 1.463 1 98.56 19 ILE B C 1
ATOM 1346 O O . ILE B 1 19 ? -1.431 -3.768 0.633 1 98.56 19 ILE B O 1
ATOM 1350 N N . THR B 1 20 ? 0.47 -3.107 1.657 1 98.75 20 THR B N 1
ATOM 1351 C CA . THR B 1 20 ? 1.309 -4.016 0.881 1 98.75 20 THR B CA 1
ATOM 1352 C C . THR B 1 20 ? 0.896 -5.465 1.113 1 98.75 20 THR B C 1
ATOM 1354 O O . THR B 1 20 ? 0.743 -6.234 0.161 1 98.75 20 THR B O 1
ATOM 1357 N N . LEU B 1 21 ? 0.705 -5.824 2.375 1 98.75 21 LEU B N 1
ATOM 1358 C CA . LEU B 1 21 ? 0.344 -7.195 2.711 1 98.75 21 LEU B CA 1
ATOM 1359 C C . LEU B 1 21 ? -1.064 -7.523 2.227 1 98.75 21 LEU B C 1
ATOM 1361 O O . LEU B 1 21 ? -1.328 -8.641 1.776 1 98.75 21 LEU B O 1
ATOM 1365 N N . MET B 1 22 ? -1.938 -6.57 2.334 1 98.62 22 MET B N 1
ATOM 1366 C CA . MET B 1 22 ? -3.285 -6.746 1.801 1 98.62 22 MET B CA 1
ATOM 1367 C C . MET B 1 22 ? -3.25 -6.949 0.29 1 98.62 22 MET B C 1
ATOM 1369 O O . MET B 1 22 ? -3.936 -7.824 -0.239 1 98.62 22 MET B O 1
ATOM 1373 N N . ALA B 1 23 ? -2.504 -6.172 -0.418 1 98.25 23 ALA B N 1
ATOM 1374 C CA . ALA B 1 23 ? -2.338 -6.32 -1.861 1 98.25 23 ALA B CA 1
ATOM 1375 C C . ALA B 1 23 ? -1.759 -7.691 -2.209 1 98.25 23 ALA B C 1
ATOM 1377 O O . ALA B 1 23 ? -2.203 -8.336 -3.16 1 98.25 23 ALA B O 1
ATOM 1378 N N . ALA B 1 24 ? -0.79 -8.109 -1.437 1 98.25 24 ALA B N 1
ATOM 1379 C CA . ALA B 1 24 ? -0.189 -9.414 -1.664 1 98.25 24 ALA B CA 1
ATOM 1380 C C . ALA B 1 24 ? -1.233 -10.523 -1.563 1 98.25 24 ALA B C 1
ATOM 1382 O O . ALA B 1 24 ? -1.267 -11.43 -2.396 1 98.25 24 ALA B O 1
ATOM 1383 N N . GLU B 1 25 ? -2.033 -10.422 -0.546 1 98.56 25 GLU B N 1
ATOM 1384 C CA . GLU B 1 25 ? -3.092 -11.422 -0.393 1 98.56 25 GLU B CA 1
ATOM 1385 C C . GLU B 1 25 ? -4.027 -11.422 -1.599 1 98.56 25 GLU B C 1
ATOM 1387 O O . GLU B 1 25 ? -4.355 -12.477 -2.135 1 98.56 25 GLU B O 1
ATOM 1392 N N . ALA B 1 26 ? -4.441 -10.258 -2.029 1 97.81 26 ALA B N 1
ATOM 1393 C CA . ALA B 1 26 ? -5.367 -10.141 -3.154 1 97.81 26 ALA B CA 1
ATOM 1394 C C . ALA B 1 26 ? -4.766 -10.734 -4.422 1 97.81 26 ALA B C 1
ATOM 1396 O O . ALA B 1 26 ? -5.473 -11.352 -5.223 1 97.81 26 ALA B O 1
ATOM 1397 N N . VAL B 1 27 ? -3.512 -10.578 -4.602 1 96.81 27 VAL B N 1
ATOM 1398 C CA . VAL B 1 27 ? -2.822 -11.039 -5.801 1 96.81 27 VAL B CA 1
ATOM 1399 C C . VAL B 1 27 ? -2.695 -12.562 -5.77 1 96.81 27 VAL B C 1
ATOM 1401 O O . VAL B 1 27 ? -2.824 -13.219 -6.805 1 96.81 27 VAL B O 1
ATOM 1404 N N . VAL B 1 28 ? -2.475 -13.102 -4.633 1 96.5 28 VAL B N 1
ATOM 1405 C CA . VAL B 1 28 ? -2.238 -14.531 -4.5 1 96.5 28 VAL B CA 1
ATOM 1406 C C . VAL B 1 28 ? -3.566 -15.281 -4.566 1 96.5 28 VAL B C 1
ATOM 1408 O O . VAL B 1 28 ? -3.631 -16.391 -5.09 1 96.5 28 VAL B O 1
ATOM 1411 N N . LEU B 1 29 ? -4.609 -14.68 -4.074 1 97.62 29 LEU B N 1
ATOM 1412 C CA . LEU B 1 29 ? -5.922 -15.32 -4.039 1 97.62 29 LEU B CA 1
ATOM 1413 C C . LEU B 1 29 ? -6.562 -15.32 -5.422 1 97.62 29 LEU B C 1
ATOM 1415 O O . LEU B 1 29 ? -7.582 -14.664 -5.641 1 97.62 29 LEU B O 1
ATOM 1419 N N . ARG B 1 30 ? -5.953 -16.016 -6.328 1 94.19 30 ARG B N 1
ATOM 1420 C CA . ARG B 1 30 ? -6.434 -16.203 -7.691 1 94.19 30 ARG B CA 1
ATOM 1421 C C . ARG B 1 30 ? -6.434 -17.688 -8.07 1 94.19 30 ARG B C 1
ATOM 1423 O O . ARG B 1 30 ? -5.773 -18.5 -7.414 1 94.19 30 ARG B O 1
ATOM 1430 N N . PRO B 1 31 ? -7.219 -18.125 -9.031 1 91 31 PRO B N 1
ATOM 1431 C CA . PRO B 1 31 ? -7.355 -19.531 -9.398 1 91 31 PRO B CA 1
ATOM 1432 C C . PRO B 1 31 ? -6.02 -20.188 -9.75 1 91 31 PRO B C 1
ATOM 1434 O O . PRO B 1 31 ? -5.879 -21.406 -9.641 1 91 31 PRO B O 1
ATOM 1437 N N . GLU B 1 32 ? -5.062 -19.453 -10.102 1 88 32 GLU B N 1
ATOM 1438 C CA . GLU B 1 32 ? -3.773 -20.016 -10.492 1 88 32 GLU B CA 1
ATOM 1439 C C . GLU B 1 32 ? -2.848 -20.156 -9.289 1 88 32 GLU B C 1
ATOM 1441 O O . GLU B 1 32 ? -1.635 -20.312 -9.445 1 88 32 GLU B O 1
ATOM 1446 N N . ILE B 1 33 ? -3.438 -20.219 -8.117 1 93.81 33 ILE B N 1
ATOM 1447 C CA . ILE B 1 33 ? -2.629 -20.281 -6.906 1 93.81 33 ILE B CA 1
ATOM 1448 C C . ILE B 1 33 ? -1.876 -21.609 -6.855 1 93.81 33 ILE B C 1
ATOM 1450 O O . ILE B 1 33 ? -2.418 -22.641 -7.23 1 93.81 33 ILE B O 1
ATOM 1454 N N . THR B 1 34 ? -0.63 -21.531 -6.449 1 91.75 34 THR B N 1
ATOM 1455 C CA . THR B 1 34 ? 0.212 -22.719 -6.316 1 91.75 34 THR B CA 1
ATOM 1456 C C . THR B 1 34 ? 0.264 -23.188 -4.867 1 91.75 34 THR B C 1
ATOM 1458 O O . THR B 1 34 ? -0.039 -22.422 -3.949 1 91.75 34 THR B O 1
ATOM 1461 N N . PRO B 1 35 ? 0.722 -24.453 -4.656 1 93.25 35 PRO B N 1
ATOM 1462 C CA . PRO B 1 35 ? 0.881 -24.938 -3.285 1 93.25 35 PRO B CA 1
ATOM 1463 C C . PRO B 1 35 ? 1.854 -24.094 -2.465 1 93.25 35 PRO B C 1
ATOM 1465 O O . PRO B 1 35 ? 1.606 -23.828 -1.287 1 93.25 35 PRO B O 1
ATOM 1468 N N . ALA B 1 36 ? 2.902 -23.625 -3.068 1 91.62 36 ALA B N 1
ATOM 1469 C CA . ALA B 1 36 ? 3.863 -22.766 -2.381 1 91.62 36 ALA B CA 1
ATOM 1470 C C . ALA B 1 36 ? 3.221 -21.453 -1.963 1 91.62 36 ALA B C 1
ATOM 1472 O O . ALA B 1 36 ? 3.488 -20.938 -0.872 1 91.62 36 ALA B O 1
ATOM 1473 N N . ALA B 1 37 ? 2.363 -20.938 -2.752 1 94.12 37 ALA B N 1
ATOM 1474 C CA . ALA B 1 37 ? 1.69 -19.672 -2.479 1 94.12 37 ALA B CA 1
ATOM 1475 C C . ALA B 1 37 ? 0.694 -19.812 -1.333 1 94.12 37 ALA B C 1
ATOM 1477 O O . ALA B 1 37 ? 0.471 -18.875 -0.574 1 94.12 37 ALA B O 1
ATOM 1478 N N . VAL B 1 38 ? 0.086 -20.984 -1.185 1 95.38 38 VAL B N 1
ATOM 1479 C CA . VAL B 1 38 ? -0.845 -21.219 -0.089 1 95.38 38 VAL B CA 1
ATOM 1480 C C . VAL B 1 38 ? -0.119 -21.078 1.247 1 95.38 38 VAL B C 1
ATOM 1482 O O . VAL B 1 38 ? -0.626 -20.438 2.172 1 95.38 38 VAL B O 1
ATOM 1485 N N . ARG B 1 39 ? 1.036 -21.547 1.27 1 92.62 39 ARG B N 1
ATOM 1486 C CA . ARG B 1 39 ? 1.82 -21.469 2.496 1 92.62 39 ARG B CA 1
ATOM 1487 C C . ARG B 1 39 ? 2.238 -20.031 2.783 1 92.62 39 ARG B C 1
ATOM 1489 O O . ARG B 1 39 ? 2.189 -19.578 3.93 1 92.62 39 ARG B O 1
ATOM 1496 N N . ARG B 1 40 ? 2.609 -19.328 1.774 1 95.25 40 ARG B N 1
ATOM 1497 C CA . ARG B 1 40 ? 3.006 -17.938 1.925 1 95.25 40 ARG B CA 1
ATOM 1498 C C . ARG B 1 40 ? 1.821 -17.078 2.344 1 95.25 40 ARG B C 1
ATOM 1500 O O . ARG B 1 40 ? 1.991 -16.078 3.057 1 95.25 40 ARG B O 1
ATOM 1507 N N . LEU B 1 41 ? 0.689 -17.531 1.856 1 97.62 41 LEU B N 1
ATOM 1508 C CA . LEU B 1 41 ? -0.532 -16.781 2.135 1 97.62 41 LEU B CA 1
ATOM 1509 C C . LEU B 1 41 ? -0.779 -16.688 3.637 1 97.62 41 LEU B C 1
ATOM 1511 O O . LEU B 1 41 ? -1.203 -15.633 4.133 1 97.62 41 LEU B O 1
ATOM 1515 N N . SER B 1 42 ? -0.557 -17.734 4.367 1 96.75 42 SER B N 1
ATOM 1516 C CA . SER B 1 42 ? -0.741 -17.703 5.812 1 96.75 42 SER B CA 1
ATOM 1517 C C . SER B 1 42 ? 0.208 -16.719 6.48 1 96.75 42 SER B C 1
ATOM 1519 O O . SER B 1 42 ? -0.155 -16.062 7.461 1 96.75 42 SER B O 1
ATOM 1521 N N . LEU B 1 43 ? 1.396 -16.609 5.953 1 97.62 43 LEU B N 1
ATOM 1522 C CA . LEU B 1 43 ? 2.352 -15.641 6.465 1 97.62 43 LEU B CA 1
ATOM 1523 C C . LEU B 1 43 ? 1.907 -14.219 6.133 1 97.62 43 LEU B C 1
ATOM 1525 O O . LEU B 1 43 ? 1.998 -13.32 6.973 1 97.62 43 LEU B O 1
ATOM 1529 N N . TYR B 1 44 ? 1.457 -14 4.871 1 98.5 44 TYR B N 1
ATOM 1530 C CA . TYR B 1 44 ? 0.908 -12.703 4.504 1 98.5 44 TYR B CA 1
ATOM 1531 C C . TYR B 1 44 ? -0.2 -12.289 5.465 1 98.5 44 TYR B C 1
ATOM 1533 O O . TYR B 1 44 ? -0.224 -11.148 5.941 1 98.5 44 TYR B O 1
ATOM 1541 N N . ASP B 1 45 ? -1.073 -13.227 5.77 1 98.69 45 ASP B N 1
ATOM 1542 C CA . ASP B 1 45 ? -2.217 -12.93 6.629 1 98.69 45 ASP B CA 1
ATOM 1543 C C . ASP B 1 45 ? -1.768 -12.617 8.055 1 98.69 45 ASP B C 1
ATOM 1545 O O . ASP B 1 45 ? -2.307 -11.711 8.695 1 98.69 45 ASP B O 1
ATOM 1549 N N . LEU B 1 46 ? -0.819 -13.336 8.586 1 98.38 46 LEU B N 1
ATOM 1550 C CA . LEU B 1 46 ? -0.277 -13.086 9.914 1 98.38 46 LEU B CA 1
ATOM 1551 C C . LEU B 1 46 ? 0.339 -11.695 10 1 98.38 46 LEU B C 1
ATOM 1553 O O . LEU B 1 46 ? 0.031 -10.93 10.914 1 98.38 46 LEU B O 1
ATOM 1557 N N . PHE B 1 47 ? 1.188 -11.344 9.094 1 98.75 47 PHE B N 1
ATOM 1558 C CA . PHE B 1 47 ? 1.871 -10.055 9.102 1 98.75 47 PHE B CA 1
ATOM 1559 C C . PHE B 1 47 ? 0.893 -8.914 8.828 1 98.75 47 PHE B C 1
ATOM 1561 O O . PHE B 1 47 ? 1.063 -7.809 9.336 1 98.75 47 PHE B O 1
ATOM 1568 N N . TYR B 1 48 ? -0.106 -9.281 8.023 1 98.81 48 TYR B N 1
ATOM 1569 C CA . TYR B 1 48 ? -1.189 -8.32 7.852 1 98.81 48 TYR B CA 1
ATOM 1570 C C . TYR B 1 48 ? -1.841 -7.984 9.188 1 98.81 48 TYR B C 1
ATOM 1572 O O . TYR B 1 48 ? -2.025 -6.809 9.516 1 98.81 48 TYR B O 1
ATOM 1580 N N . PHE B 1 49 ? -2.207 -9 9.969 1 98.56 49 PHE B N 1
ATOM 1581 C CA . PHE B 1 49 ? -2.801 -8.805 11.289 1 98.56 49 PHE B CA 1
ATOM 1582 C C . PHE B 1 49 ? -1.866 -8 12.188 1 98.56 49 PHE B C 1
ATOM 1584 O O . PHE B 1 49 ? -2.291 -7.051 12.844 1 98.56 49 PHE B O 1
ATOM 1591 N N . LEU B 1 50 ? -0.656 -8.375 12.227 1 98.75 50 LEU B N 1
ATOM 1592 C CA . LEU B 1 50 ? 0.321 -7.688 13.062 1 98.75 50 LEU B CA 1
ATOM 1593 C C . LEU B 1 50 ? 0.463 -6.227 12.648 1 98.75 50 LEU B C 1
ATOM 1595 O O . LEU B 1 50 ? 0.555 -5.34 13.5 1 98.75 50 LEU B O 1
ATOM 1599 N N . SER B 1 51 ? 0.513 -6.008 11.359 1 98.75 51 SER B N 1
ATOM 1600 C CA . SER B 1 51 ? 0.61 -4.633 10.883 1 98.75 51 SER B CA 1
ATOM 1601 C C . SER B 1 51 ? -0.621 -3.822 11.273 1 98.75 51 SER B C 1
ATOM 1603 O O . SER B 1 51 ? -0.514 -2.635 11.586 1 98.75 51 SER B O 1
ATOM 1605 N N . ALA B 1 52 ? -1.775 -4.465 11.211 1 98.69 52 ALA B N 1
ATOM 1606 C CA . ALA B 1 52 ? -2.99 -3.787 11.656 1 98.69 52 ALA B CA 1
ATOM 1607 C C . ALA B 1 52 ? -2.881 -3.379 13.125 1 98.69 52 ALA B C 1
ATOM 1609 O O . ALA B 1 52 ? -3.305 -2.285 13.5 1 98.69 52 ALA B O 1
ATOM 1610 N N . MET B 1 53 ? -2.34 -4.211 13.961 1 98.69 53 MET B N 1
ATOM 1611 C CA . MET B 1 53 ? -2.129 -3.906 15.367 1 98.69 53 MET B CA 1
ATOM 1612 C C . MET B 1 53 ? -1.148 -2.752 15.539 1 98.69 53 MET B C 1
ATOM 1614 O O . MET B 1 53 ? -1.331 -1.898 16.406 1 98.69 53 MET B O 1
ATOM 1618 N N . VAL B 1 54 ? -0.137 -2.781 14.711 1 98.81 54 VAL B N 1
ATOM 1619 C CA . VAL B 1 54 ? 0.842 -1.7 14.773 1 98.81 54 VAL B CA 1
ATOM 1620 C C . VAL B 1 54 ? 0.189 -0.388 14.344 1 98.81 54 VAL B C 1
ATOM 1622 O O . VAL B 1 54 ? 0.448 0.664 14.93 1 98.81 54 VAL B O 1
ATOM 1625 N N . VAL B 1 55 ? -0.634 -0.391 13.289 1 98.75 55 VAL B N 1
ATOM 1626 C CA . VAL B 1 55 ? -1.365 0.801 12.875 1 98.75 55 VAL B CA 1
ATOM 1627 C C . VAL B 1 55 ? -2.209 1.322 14.031 1 98.75 55 VAL B C 1
ATOM 1629 O O . VAL B 1 55 ? -2.193 2.518 14.336 1 98.75 55 VAL B O 1
ATOM 1632 N N . LEU B 1 56 ? -2.953 0.434 14.648 1 98.44 56 LEU B N 1
ATOM 1633 C CA . LEU B 1 56 ? -3.773 0.822 15.789 1 98.44 56 LEU B CA 1
ATOM 1634 C C . LEU B 1 56 ? -2.91 1.395 16.906 1 98.44 56 LEU B C 1
ATOM 1636 O O . LEU B 1 56 ? -3.225 2.447 17.469 1 98.44 56 LEU B O 1
ATOM 1640 N N . GLY B 1 57 ? -1.834 0.689 17.234 1 98.44 57 GLY B N 1
ATOM 1641 C CA . GLY B 1 57 ? -0.936 1.146 18.281 1 98.44 57 GLY B CA 1
ATOM 1642 C C . GLY B 1 57 ? -0.342 2.516 18 1 98.44 57 GLY B C 1
ATOM 1643 O O . GLY B 1 57 ? -0.349 3.389 18.875 1 98.44 57 GLY B O 1
ATOM 1644 N N . THR B 1 58 ? 0.185 2.721 16.828 1 98.25 58 THR B N 1
ATOM 1645 C CA . THR B 1 58 ? 0.766 4.012 16.469 1 98.25 58 THR B CA 1
ATOM 1646 C C . THR B 1 58 ? -0.311 5.09 16.406 1 98.25 58 THR B C 1
ATOM 1648 O O . THR B 1 58 ? -0.059 6.246 16.75 1 98.25 58 THR B O 1
ATOM 1651 N N . GLY B 1 59 ? -1.484 4.738 15.953 1 96.94 59 GLY B N 1
ATOM 1652 C CA . GLY B 1 59 ? -2.596 5.676 16 1 96.94 59 GLY B CA 1
ATOM 1653 C C . GLY B 1 59 ? -2.93 6.125 17.406 1 96.94 59 GLY B C 1
ATOM 1654 O O . GLY B 1 59 ? -3.16 7.312 17.656 1 96.94 59 GLY B O 1
ATOM 1655 N N . LEU B 1 60 ? -2.986 5.195 18.359 1 96.94 60 LEU B N 1
ATOM 1656 C CA . LEU B 1 60 ? -3.238 5.52 19.75 1 96.94 60 LEU B CA 1
ATOM 1657 C C . LEU B 1 60 ? -2.125 6.395 20.328 1 96.94 60 LEU B C 1
ATOM 1659 O O . LEU B 1 60 ? -2.389 7.316 21.094 1 96.94 60 LEU B O 1
ATOM 1663 N N . LEU B 1 61 ? -0.916 6.086 19.969 1 97.12 61 LEU B N 1
ATOM 1664 C CA . LEU B 1 61 ? 0.197 6.918 20.422 1 97.12 61 LEU B CA 1
ATOM 1665 C C . LEU B 1 61 ? 0.054 8.344 19.891 1 97.12 61 LEU B C 1
ATOM 1667 O O . LEU B 1 61 ? 0.348 9.305 20.609 1 97.12 61 LEU B O 1
ATOM 1671 N N . ARG B 1 62 ? -0.4 8.492 18.688 1 95.94 62 ARG B N 1
ATOM 1672 C CA . ARG B 1 62 ? -0.618 9.828 18.141 1 95.94 62 ARG B CA 1
ATOM 1673 C C . ARG B 1 62 ? -1.759 10.531 18.859 1 95.94 62 ARG B C 1
ATOM 1675 O O . ARG B 1 62 ? -1.729 11.758 19.031 1 95.94 62 ARG B O 1
ATOM 1682 N N . LEU B 1 63 ? -2.744 9.773 19.172 1 94.44 63 LEU B N 1
ATOM 1683 C CA . LEU B 1 63 ? -3.887 10.32 19.891 1 94.44 63 LEU B CA 1
ATOM 1684 C C . LEU B 1 63 ? -3.449 10.938 21.219 1 94.44 63 LEU B C 1
ATOM 1686 O O . LEU B 1 63 ? -3.877 12.047 21.562 1 94.44 63 LEU B O 1
ATOM 1690 N N . PHE B 1 64 ? -2.543 10.312 21.891 1 94.62 64 PHE B N 1
ATOM 1691 C CA . PHE B 1 64 ? -2.236 10.703 23.266 1 94.62 64 PHE B CA 1
ATOM 1692 C C . PHE B 1 64 ? -0.96 11.539 23.312 1 94.62 64 PHE B C 1
ATOM 1694 O O . PHE B 1 64 ? -0.786 12.359 24.219 1 94.62 64 PHE B O 1
ATOM 1701 N N . TYR B 1 65 ? -0.092 11.383 22.391 1 93.12 65 TYR B N 1
ATOM 1702 C CA . TYR B 1 65 ? 1.214 12.023 22.469 1 93.12 65 TYR B CA 1
ATOM 1703 C C . TYR B 1 65 ? 1.461 12.922 21.266 1 93.12 65 TYR B C 1
ATOM 1705 O O . TYR B 1 65 ? 2.529 13.523 21.141 1 93.12 65 TYR B O 1
ATOM 1713 N N . GLY B 1 66 ? 0.508 12.961 20.375 1 89.81 66 GLY B N 1
ATOM 1714 C CA . GLY B 1 66 ? 0.638 13.828 19.203 1 89.81 66 GLY B CA 1
ATOM 1715 C C . GLY B 1 66 ? 0.422 15.297 19.531 1 89.81 66 GLY B C 1
ATOM 1716 O O . GLY B 1 66 ? 0.184 15.656 20.688 1 89.81 66 GLY B O 1
ATOM 1717 N N . ALA B 1 67 ? 0.531 16.203 18.625 1 86.31 67 ALA B N 1
ATOM 1718 C CA . ALA B 1 67 ? 0.541 17.656 18.781 1 86.31 67 ALA B CA 1
ATOM 1719 C C . ALA B 1 67 ? -0.848 18.172 19.141 1 86.31 67 ALA B C 1
ATOM 1721 O O . ALA B 1 67 ? -0.982 19.109 19.938 1 86.31 67 ALA B O 1
ATOM 1722 N N . LYS B 1 68 ? -1.97 17.688 18.578 1 85.44 68 LYS B N 1
ATOM 1723 C CA . LYS B 1 68 ? -3.311 18.25 18.734 1 85.44 68 LYS B CA 1
ATOM 1724 C C . LYS B 1 68 ? -3.957 17.766 20.031 1 85.44 68 LYS B C 1
ATOM 1726 O O . LYS B 1 68 ? -4.801 18.469 20.609 1 85.44 68 LYS B O 1
ATOM 1731 N N . GLY B 1 69 ? -3.531 16.5 20.516 1 84.81 69 GLY B N 1
ATOM 1732 C CA . GLY B 1 69 ? -4.027 15.977 21.781 1 84.81 69 GLY B CA 1
ATOM 1733 C C . GLY B 1 69 ? -5.336 15.227 21.641 1 84.81 69 GLY B C 1
ATOM 1734 O O . GLY B 1 69 ? -6.039 15.367 20.625 1 84.81 69 GLY B O 1
ATOM 1735 N N . ALA B 1 70 ? -5.742 14.531 22.656 1 90.06 70 ALA B N 1
ATOM 1736 C CA . ALA B 1 70 ? -6.898 13.641 22.656 1 90.06 70 ALA B CA 1
ATOM 1737 C C . ALA B 1 70 ? -8.203 14.43 22.578 1 90.06 70 ALA B C 1
ATOM 1739 O O . ALA B 1 70 ? -9.156 14.008 21.922 1 90.06 70 ALA B O 1
ATOM 1740 N N . ASP B 1 71 ? -8.328 15.516 23.219 1 88.81 71 ASP B N 1
ATOM 1741 C CA . ASP B 1 71 ? -9.555 16.297 23.266 1 88.81 71 ASP B CA 1
ATOM 1742 C C . ASP B 1 71 ? -9.969 16.766 21.875 1 88.81 71 ASP B C 1
ATOM 1744 O O . ASP B 1 71 ? -11.156 16.781 21.547 1 88.81 71 ASP B O 1
ATOM 1748 N N . PHE B 1 72 ? -9.039 17.156 21.094 1 87.19 72 PHE B N 1
ATOM 1749 C CA . PHE B 1 72 ? -9.312 17.562 19.719 1 87.19 72 PHE B CA 1
ATOM 1750 C C . PHE B 1 72 ? -9.953 16.422 18.938 1 87.19 72 PHE B C 1
ATOM 1752 O O . PHE B 1 72 ? -10.961 16.625 18.266 1 87.19 72 PHE B O 1
ATOM 1759 N N . TYR B 1 73 ? -9.438 15.25 19.047 1 89.5 73 TYR B N 1
ATOM 1760 C CA . TYR B 1 73 ? -9.836 14.109 18.234 1 89.5 73 TYR B CA 1
ATOM 1761 C C . TYR B 1 73 ? -11.141 13.5 18.734 1 89.5 73 TYR B C 1
ATOM 1763 O O . TYR B 1 73 ? -12 13.125 17.938 1 89.5 73 TYR B O 1
ATOM 1771 N N . LEU B 1 74 ? -11.289 13.438 20 1 91.25 74 LEU B N 1
ATOM 1772 C CA . LEU B 1 74 ? -12.43 12.734 20.578 1 91.25 74 LEU B CA 1
ATOM 1773 C C . LEU B 1 74 ? -13.727 13.484 20.281 1 91.25 74 LEU B C 1
ATOM 1775 O O . LEU B 1 74 ? -14.805 12.875 20.266 1 91.25 74 LEU B O 1
ATOM 1779 N N . HIS B 1 75 ? -13.703 14.703 20.016 1 91.44 75 HIS B N 1
ATOM 1780 C CA . HIS B 1 75 ? -14.898 15.484 19.719 1 91.44 75 HIS B CA 1
ATOM 1781 C C . HIS B 1 75 ? -15.125 15.586 18.219 1 91.44 75 HIS B C 1
ATOM 1783 O O . HIS B 1 75 ? -16.109 16.188 17.766 1 91.44 75 HIS B O 1
ATOM 1789 N N . ASN B 1 76 ? -14.289 15.062 17.469 1 93.5 76 ASN B N 1
ATOM 1790 C CA . ASN B 1 76 ? -14.383 15.109 16.016 1 93.5 76 ASN B CA 1
ATOM 1791 C C . ASN B 1 76 ? -15.07 13.875 15.453 1 93.5 76 ASN B C 1
ATOM 1793 O O . ASN B 1 76 ? -14.602 12.75 15.648 1 93.5 76 ASN B O 1
ATOM 1797 N N . PRO B 1 77 ? -16.156 13.992 14.781 1 95.62 77 PRO B N 1
ATOM 1798 C CA . PRO B 1 77 ? -16.875 12.82 14.273 1 95.62 77 PRO B CA 1
ATOM 1799 C C . PRO B 1 77 ? -16.078 12.023 13.258 1 95.62 77 PRO B C 1
ATOM 1801 O O . PRO B 1 77 ? -16.266 10.805 13.133 1 95.62 77 PRO B O 1
ATOM 1804 N N . TRP B 1 78 ? -15.258 12.688 12.539 1 95.94 78 TRP B N 1
ATOM 1805 C CA . TRP B 1 78 ? -14.438 11.992 11.555 1 95.94 78 TRP B CA 1
ATOM 1806 C C . TRP B 1 78 ? -13.445 11.047 12.234 1 95.94 78 TRP B C 1
ATOM 1808 O O . TRP B 1 78 ? -13.055 10.031 11.664 1 95.94 78 TRP B O 1
ATOM 1818 N N . PHE B 1 79 ? -12.969 11.344 13.375 1 96.75 79 PHE B N 1
ATOM 1819 C CA . PHE B 1 79 ? -12.133 10.43 14.148 1 96.75 79 PHE B CA 1
ATOM 1820 C C . PHE B 1 79 ? -12.883 9.141 14.461 1 96.75 79 PHE B C 1
ATOM 1822 O O . PHE B 1 79 ? -12.367 8.047 14.242 1 96.75 79 PHE B O 1
ATOM 1829 N N . HIS B 1 80 ? -14.07 9.281 14.922 1 96.69 80 HIS B N 1
ATOM 1830 C CA . HIS B 1 80 ? -14.883 8.117 15.258 1 96.69 80 HIS B CA 1
ATOM 1831 C C . HIS B 1 80 ? -15.234 7.312 14.016 1 96.69 80 HIS B C 1
ATOM 1833 O O . HIS B 1 80 ? -15.289 6.082 14.055 1 96.69 80 HIS B O 1
ATOM 1839 N N . ALA B 1 81 ? -15.484 8.008 12.969 1 97.62 81 ALA B N 1
ATOM 1840 C CA . ALA B 1 81 ? -15.766 7.328 11.703 1 97.62 81 ALA B CA 1
ATOM 1841 C C . ALA B 1 81 ? -14.57 6.488 11.258 1 97.62 81 ALA B C 1
ATOM 1843 O O . ALA B 1 81 ? -14.734 5.336 10.844 1 97.62 81 ALA B O 1
ATOM 1844 N N . LYS B 1 82 ? -13.43 7.098 11.383 1 97.5 82 LYS B N 1
ATOM 1845 C CA . LYS B 1 82 ? -12.242 6.375 10.945 1 97.5 82 LYS B CA 1
ATOM 1846 C C . LYS B 1 82 ? -11.984 5.152 11.812 1 97.5 82 LYS B C 1
ATOM 1848 O O . LYS B 1 82 ? -11.633 4.082 11.305 1 97.5 82 LYS B O 1
ATOM 1853 N N . VAL B 1 83 ? -12.141 5.246 13.047 1 97.38 83 VAL B N 1
ATOM 1854 C CA . VAL B 1 83 ? -11.969 4.113 13.953 1 97.38 83 VAL B CA 1
ATOM 1855 C C . VAL B 1 83 ? -13.039 3.059 13.664 1 97.38 83 VAL B C 1
ATOM 1857 O O . VAL B 1 83 ? -12.742 1.859 13.648 1 97.38 83 VAL B O 1
ATOM 1860 N N . GLY B 1 84 ? -14.25 3.479 13.445 1 98.31 84 GLY B N 1
ATOM 1861 C CA . GLY B 1 84 ? -15.32 2.561 13.086 1 98.31 84 GLY B CA 1
ATOM 1862 C C . GLY B 1 84 ? -15.031 1.774 11.82 1 98.31 84 GLY B C 1
ATOM 1863 O O . GLY B 1 84 ? -15.258 0.564 11.766 1 98.31 84 GLY B O 1
ATOM 1864 N N . VAL B 1 85 ? -14.594 2.484 10.812 1 98.69 85 VAL B N 1
ATOM 1865 C CA . VAL B 1 85 ? -14.242 1.836 9.555 1 98.69 85 VAL B CA 1
ATOM 1866 C C . VAL B 1 85 ? -13.117 0.825 9.789 1 98.69 85 VAL B C 1
ATOM 1868 O O . VAL B 1 85 ? -13.148 -0.279 9.242 1 98.69 85 VAL B O 1
ATOM 1871 N N . PHE B 1 86 ? -12.133 1.251 10.625 1 98.75 86 PHE B N 1
ATOM 1872 C CA . PHE B 1 86 ? -11.031 0.353 10.953 1 98.75 86 PHE B CA 1
ATOM 1873 C C . PHE B 1 86 ? -11.555 -0.927 11.594 1 98.75 86 PHE B C 1
ATOM 1875 O O . PHE B 1 86 ? -11.133 -2.027 11.227 1 98.75 86 PHE B O 1
ATOM 1882 N N . VAL B 1 87 ? -12.43 -0.838 12.523 1 98.5 87 VAL B N 1
ATOM 1883 C CA . VAL B 1 87 ? -13.016 -1.992 13.195 1 98.5 87 VAL B CA 1
ATOM 1884 C C . VAL B 1 87 ? -13.781 -2.844 12.195 1 98.5 87 VAL B C 1
ATOM 1886 O O . VAL B 1 87 ? -13.703 -4.074 12.219 1 98.5 87 VAL B O 1
ATOM 1889 N N . LEU B 1 88 ? -14.523 -2.174 11.328 1 98.75 88 LEU B N 1
ATOM 1890 C CA . LEU B 1 88 ? -15.266 -2.889 10.305 1 98.75 88 LEU B CA 1
ATOM 1891 C C . LEU B 1 88 ? -14.328 -3.701 9.414 1 98.75 88 LEU B C 1
ATOM 1893 O O . LEU B 1 88 ? -14.617 -4.855 9.086 1 98.75 88 LEU B O 1
ATOM 1897 N N . ILE B 1 89 ? -13.242 -3.148 8.992 1 98.81 89 ILE B N 1
ATOM 1898 C CA . ILE B 1 89 ? -12.25 -3.842 8.18 1 98.81 89 ILE B CA 1
ATOM 1899 C C . ILE B 1 89 ? -11.719 -5.051 8.945 1 98.81 89 ILE B C 1
ATOM 1901 O O . ILE B 1 89 ? -11.562 -6.137 8.375 1 98.81 89 ILE B O 1
ATOM 1905 N N . ALA B 1 90 ? -11.398 -4.82 10.234 1 98.38 90 ALA B N 1
ATOM 1906 C CA . ALA B 1 90 ? -10.922 -5.918 11.078 1 98.38 90 ALA B CA 1
ATOM 1907 C C . ALA B 1 90 ? -11.93 -7.066 11.102 1 98.38 90 ALA B C 1
ATOM 1909 O O . ALA B 1 90 ? -11.555 -8.234 10.969 1 98.38 90 ALA B O 1
ATOM 1910 N N . LEU B 1 91 ? -13.18 -6.746 11.234 1 98.62 91 LEU B N 1
ATOM 1911 C CA . LEU B 1 91 ? -14.227 -7.758 11.258 1 98.62 91 LEU B CA 1
ATOM 1912 C C . LEU B 1 91 ? -14.336 -8.461 9.906 1 98.62 91 LEU B C 1
ATOM 1914 O O . LEU B 1 91 ? -14.508 -9.688 9.852 1 98.62 91 LEU B O 1
ATOM 1918 N N . CYS B 1 92 ? -14.219 -7.746 8.82 1 98.69 92 CYS B N 1
ATOM 1919 C CA . CYS B 1 92 ? -14.297 -8.297 7.473 1 98.69 92 CYS B CA 1
ATOM 1920 C C . CYS B 1 92 ? -13.125 -9.227 7.191 1 98.69 92 CYS B C 1
ATOM 1922 O O . CYS B 1 92 ? -13.164 -10.023 6.25 1 98.69 92 CYS B O 1
ATOM 1924 N N . SER B 1 93 ? -12.07 -9.078 7.961 1 98.62 93 SER B N 1
ATOM 1925 C CA . SER B 1 93 ? -10.883 -9.891 7.711 1 98.62 93 SER B CA 1
ATOM 1926 C C . SER B 1 93 ? -11.016 -11.273 8.328 1 98.62 93 SER B C 1
ATOM 1928 O O . SER B 1 93 ? -10.234 -12.18 8.016 1 98.62 93 SER B O 1
ATOM 1930 N N . LEU B 1 94 ? -11.984 -11.5 9.148 1 98.62 94 LEU B N 1
ATOM 1931 C CA . LEU B 1 94 ? -12.102 -12.742 9.906 1 98.62 94 LEU B CA 1
ATOM 1932 C C . LEU B 1 94 ? -12.406 -13.914 8.977 1 98.62 94 LEU B C 1
ATOM 1934 O O . LEU B 1 94 ? -11.727 -14.945 9.039 1 98.62 94 LEU B O 1
ATOM 1938 N N . PRO B 1 95 ? -13.344 -13.781 8.062 1 98.56 95 PRO B N 1
ATOM 1939 C CA . PRO B 1 95 ? -13.648 -14.945 7.219 1 98.56 95 PRO B CA 1
ATOM 1940 C C . PRO B 1 95 ? -12.453 -15.406 6.395 1 98.56 95 PRO B C 1
ATOM 1942 O O . PRO B 1 95 ? -12.102 -16.594 6.426 1 98.56 95 PRO B O 1
ATOM 1945 N N . PRO B 1 96 ? -11.805 -14.539 5.688 1 98.5 96 PRO B N 1
ATOM 1946 C CA . PRO B 1 96 ? -10.648 -15.031 4.945 1 98.5 96 PRO B CA 1
ATOM 1947 C C . PRO B 1 96 ? -9.531 -15.547 5.855 1 98.5 96 PRO B C 1
ATOM 1949 O O . PRO B 1 96 ? -8.812 -16.484 5.496 1 98.5 96 PRO B O 1
ATOM 1952 N N . THR B 1 97 ? -9.297 -14.93 6.988 1 98.56 97 THR B N 1
ATOM 1953 C CA . THR B 1 97 ? -8.297 -15.414 7.934 1 98.56 97 THR B CA 1
ATOM 1954 C C . THR B 1 97 ? -8.594 -16.859 8.344 1 98.56 97 THR B C 1
ATOM 1956 O O . THR B 1 97 ? -7.691 -17.703 8.367 1 98.56 97 THR B O 1
ATOM 1959 N N . PHE B 1 98 ? -9.836 -17.172 8.625 1 98.62 98 PHE B N 1
ATOM 1960 C CA . PHE B 1 98 ? -10.203 -18.531 9 1 98.62 98 PHE B CA 1
ATOM 1961 C C . PHE B 1 98 ? -10.016 -19.484 7.832 1 98.62 98 PHE B C 1
ATOM 1963 O O . PHE B 1 98 ? -9.555 -20.625 8.016 1 98.62 98 PHE B O 1
ATOM 1970 N N . ALA B 1 99 ? -10.391 -19.094 6.652 1 98.62 99 ALA B N 1
ATOM 1971 C CA . ALA B 1 99 ? -10.18 -19.922 5.469 1 98.62 99 ALA B CA 1
ATOM 1972 C C . ALA B 1 99 ? -8.695 -20.219 5.262 1 98.62 99 ALA B C 1
ATOM 1974 O O . ALA B 1 99 ? -8.312 -21.375 5.055 1 98.62 99 ALA B O 1
ATOM 1975 N N . ILE B 1 100 ? -7.914 -19.188 5.34 1 98.5 100 ILE B N 1
ATOM 1976 C CA . ILE B 1 100 ? -6.477 -19.312 5.125 1 98.5 100 ILE B CA 1
ATOM 1977 C C . ILE B 1 100 ? -5.879 -20.25 6.18 1 98.5 100 ILE B C 1
ATOM 1979 O O . ILE B 1 100 ? -5.016 -21.078 5.871 1 98.5 100 ILE B O 1
ATOM 1983 N N . ALA B 1 101 ? -6.348 -20.141 7.383 1 98 101 ALA B N 1
ATOM 1984 C CA . ALA B 1 101 ? -5.887 -21.031 8.445 1 98 101 ALA B CA 1
ATOM 1985 C C . ALA B 1 101 ? -6.238 -22.484 8.133 1 98 101 ALA B C 1
ATOM 1987 O O . ALA B 1 101 ? -5.418 -23.375 8.328 1 98 101 ALA B O 1
ATOM 1988 N N . ARG B 1 102 ? -7.43 -22.672 7.645 1 98.06 102 ARG B N 1
ATOM 1989 C CA . ARG B 1 102 ? -7.852 -24.016 7.266 1 98.06 102 ARG B CA 1
ATOM 1990 C C . ARG B 1 102 ? -6.996 -24.547 6.121 1 98.06 102 ARG B C 1
ATOM 1992 O O . ARG B 1 102 ? -6.605 -25.719 6.129 1 98.06 102 ARG B O 1
ATOM 1999 N N . TRP B 1 103 ? -6.797 -23.719 5.172 1 98.25 103 TRP B N 1
ATOM 2000 C CA . TRP B 1 103 ? -6 -24.125 4.02 1 98.25 103 TRP B CA 1
ATOM 2001 C C . TRP B 1 103 ? -4.574 -24.469 4.441 1 98.25 103 TRP B C 1
ATOM 2003 O O . TRP B 1 103 ? -3.963 -25.391 3.898 1 98.25 103 TRP B O 1
ATOM 2013 N N . ARG B 1 104 ? -4.039 -23.688 5.328 1 96.62 104 ARG B N 1
ATOM 2014 C CA . ARG B 1 104 ? -2.693 -23.953 5.828 1 96.62 104 ARG B CA 1
ATOM 2015 C C . ARG B 1 104 ? -2.609 -25.328 6.488 1 96.62 104 ARG B C 1
ATOM 2017 O O . ARG B 1 104 ? -1.646 -26.062 6.277 1 96.62 104 ARG B O 1
ATOM 2024 N N . LYS B 1 105 ? -3.547 -25.656 7.285 1 97.25 105 LYS B N 1
ATOM 2025 C CA . LYS B 1 105 ? -3.596 -26.969 7.934 1 97.25 105 LYS B CA 1
ATOM 2026 C C . LYS B 1 105 ? -3.648 -28.078 6.898 1 97.25 105 LYS B C 1
ATOM 2028 O O . LYS B 1 105 ? -2.953 -29.094 7.035 1 97.25 105 LYS B O 1
ATOM 2033 N N . GLN B 1 106 ? -4.477 -27.922 5.902 1 97.38 106 GLN B N 1
ATOM 2034 C CA . GLN B 1 106 ? -4.586 -28.906 4.836 1 97.38 106 GLN B CA 1
ATOM 2035 C C . GLN B 1 106 ? -3.27 -29.047 4.074 1 97.38 106 GLN B C 1
ATOM 2037 O O . GLN B 1 106 ? -2.85 -30.156 3.748 1 97.38 106 GLN B O 1
ATOM 2042 N N . ALA B 1 107 ? -2.654 -27.953 3.834 1 96 107 ALA B N 1
ATOM 2043 C CA . ALA B 1 107 ? -1.409 -27.938 3.072 1 96 107 ALA B CA 1
ATOM 2044 C C . ALA B 1 107 ? -0.292 -28.656 3.828 1 96 107 ALA B C 1
ATOM 2046 O O . ALA B 1 107 ? 0.633 -29.188 3.219 1 96 107 ALA B O 1
ATOM 2047 N N . ARG B 1 108 ? -0.314 -28.625 5.117 1 95.06 108 ARG B N 1
ATOM 2048 C CA . ARG B 1 108 ? 0.664 -29.344 5.93 1 95.06 108 ARG B CA 1
ATOM 2049 C C . ARG B 1 108 ? 0.527 -30.844 5.75 1 95.06 108 ARG B C 1
ATOM 2051 O O . ARG B 1 108 ? 1.513 -31.578 5.852 1 95.06 108 ARG B O 1
ATOM 2058 N N . ARG B 1 109 ? -0.647 -31.297 5.406 1 96.25 109 ARG B N 1
ATOM 2059 C CA . ARG B 1 109 ? -0.92 -32.719 5.258 1 96.25 109 ARG B CA 1
ATOM 2060 C C . ARG B 1 109 ? -0.778 -33.156 3.805 1 96.25 109 ARG B C 1
ATOM 2062 O O . ARG B 1 109 ? -0.425 -34.312 3.527 1 96.25 109 ARG B O 1
ATOM 2069 N N . LEU B 1 110 ? -1.006 -32.281 2.963 1 96.19 110 LEU B N 1
ATOM 2070 C CA . LEU B 1 110 ? -0.982 -32.562 1.53 1 96.19 110 LEU B CA 1
ATOM 2071 C C . LEU B 1 110 ? -0.113 -31.531 0.798 1 96.19 110 LEU B C 1
ATOM 2073 O O . LEU B 1 110 ? -0.568 -30.438 0.493 1 96.19 110 LEU B O 1
ATOM 2077 N N . PRO B 1 111 ? 1.051 -31.875 0.421 1 91.75 111 PRO B N 1
ATOM 2078 C CA . PRO B 1 111 ? 2.018 -30.922 -0.126 1 91.75 111 PRO B CA 1
ATOM 2079 C C . PRO B 1 111 ? 1.529 -30.266 -1.41 1 91.75 111 PRO B C 1
ATOM 2081 O O . PRO B 1 111 ? 1.951 -29.141 -1.732 1 91.75 111 PRO B O 1
ATOM 2084 N N . ASP B 1 112 ? 0.54 -30.859 -2.117 1 94.75 112 ASP B N 1
ATOM 2085 C CA . ASP B 1 112 ? 0.092 -30.328 -3.396 1 94.75 112 ASP B CA 1
ATOM 2086 C C . ASP B 1 112 ? -1.287 -29.688 -3.268 1 94.75 112 ASP B C 1
ATOM 2088 O O . ASP B 1 112 ? -1.947 -29.406 -4.273 1 94.75 112 ASP B O 1
ATOM 2092 N N . TYR B 1 113 ? -1.609 -29.391 -2.088 1 96.5 113 TYR B N 1
ATOM 2093 C CA . TYR B 1 113 ? -2.959 -28.906 -1.84 1 96.5 113 TYR B CA 1
ATOM 2094 C C . TYR B 1 113 ? -3.129 -27.484 -2.367 1 96.5 113 TYR B C 1
ATOM 2096 O O . TYR B 1 113 ? -2.262 -26.625 -2.158 1 96.5 113 TYR B O 1
ATOM 2104 N N . VAL B 1 114 ? -4.266 -27.203 -3.02 1 96.56 114 VAL B N 1
ATOM 2105 C CA . VAL B 1 114 ? -4.766 -25.875 -3.355 1 96.56 114 VAL B CA 1
ATOM 2106 C C . VAL B 1 114 ? -6.254 -25.781 -3.027 1 96.56 114 VAL B C 1
ATOM 2108 O O . VAL B 1 114 ? -6.992 -26.766 -3.191 1 96.56 114 VAL B O 1
ATOM 2111 N N . PRO B 1 115 ? -6.652 -24.672 -2.561 1 97.81 115 PRO B N 1
ATOM 2112 C CA . PRO B 1 115 ? -8.07 -24.531 -2.205 1 97.81 115 PRO B CA 1
ATOM 2113 C C . PRO B 1 115 ? -8.984 -24.594 -3.424 1 97.81 115 PRO B C 1
ATOM 2115 O O . PRO B 1 115 ? -8.57 -24.234 -4.531 1 97.81 115 PRO B O 1
ATOM 2118 N N . PRO B 1 116 ? -10.25 -25.016 -3.199 1 96.81 116 PRO B N 1
ATOM 2119 C CA . PRO B 1 116 ? -11.219 -24.969 -4.293 1 96.81 116 PRO B CA 1
ATOM 2120 C C . PRO B 1 116 ? -11.453 -23.547 -4.812 1 96.81 116 PRO B C 1
ATOM 2122 O O . PRO B 1 116 ? -11.438 -22.594 -4.035 1 96.81 116 PRO B O 1
ATOM 2125 N N . PRO B 1 117 ? -11.766 -23.422 -6.055 1 96.62 117 PRO B N 1
ATOM 2126 C CA . PRO B 1 117 ? -11.945 -22.109 -6.672 1 96.62 117 PRO B CA 1
ATOM 2127 C C . PRO B 1 117 ? -13.031 -21.281 -5.992 1 96.62 117 PRO B C 1
ATOM 2129 O O . PRO B 1 117 ? -12.906 -20.062 -5.887 1 96.62 117 PRO B O 1
ATOM 2132 N N . SER B 1 118 ? -14.078 -21.891 -5.547 1 97.38 118 SER B N 1
ATOM 2133 C CA . SER B 1 118 ? -15.164 -21.156 -4.906 1 97.38 118 SER B CA 1
ATOM 2134 C C . SER B 1 118 ? -14.703 -20.5 -3.602 1 97.38 118 SER B C 1
ATOM 2136 O O . SER B 1 118 ? -15.086 -19.375 -3.291 1 97.38 118 SER B O 1
ATOM 2138 N N . GLU B 1 119 ? -13.898 -21.188 -2.861 1 97.94 119 GLU B N 1
ATOM 2139 C CA . GLU B 1 119 ? -13.383 -20.656 -1.607 1 97.94 119 GLU B CA 1
ATOM 2140 C C . GLU B 1 119 ? -12.383 -19.531 -1.86 1 97.94 119 GLU B C 1
ATOM 2142 O O . GLU B 1 119 ? -12.375 -18.531 -1.132 1 97.94 119 GLU B O 1
ATOM 2147 N N . LEU B 1 120 ? -11.594 -19.734 -2.898 1 98.06 120 LEU B N 1
ATOM 2148 C CA . LEU B 1 120 ? -10.656 -18.688 -3.281 1 98.06 120 LEU B CA 1
ATOM 2149 C C . LEU B 1 120 ? -11.398 -17.406 -3.643 1 98.06 120 LEU B C 1
ATOM 2151 O O . LEU B 1 120 ? -11.023 -16.312 -3.184 1 98.06 120 LEU B O 1
ATOM 2155 N N . LYS B 1 121 ? -12.383 -17.578 -4.395 1 98.12 121 LYS B N 1
ATOM 2156 C CA . LYS B 1 121 ? -13.18 -16.422 -4.828 1 98.12 121 LYS B CA 1
ATOM 2157 C C . LYS B 1 121 ? -13.805 -15.711 -3.635 1 98.12 121 LYS B C 1
ATOM 2159 O O . LYS B 1 121 ? -13.82 -14.484 -3.582 1 98.12 121 LYS B O 1
ATOM 2164 N N . ALA B 1 122 ? -14.336 -16.453 -2.746 1 98.56 122 ALA B N 1
ATOM 2165 C CA . ALA B 1 122 ? -14.969 -15.891 -1.561 1 98.56 122 ALA B CA 1
ATOM 2166 C C . ALA B 1 122 ? -13.961 -15.125 -0.71 1 98.56 122 ALA B C 1
ATOM 2168 O O . ALA B 1 122 ? -14.234 -14.008 -0.261 1 98.56 122 ALA B O 1
ATOM 2169 N N . ALA B 1 123 ? -12.828 -15.727 -0.506 1 98.62 123 ALA B N 1
ATOM 2170 C CA . ALA B 1 123 ? -11.789 -15.078 0.278 1 98.62 123 ALA B CA 1
ATOM 2171 C C . ALA B 1 123 ? -11.32 -13.789 -0.396 1 98.62 123 ALA B C 1
ATOM 2173 O O . ALA B 1 123 ? -11.156 -12.758 0.263 1 98.62 123 ALA B O 1
ATOM 2174 N N . ARG B 1 124 ? -11.117 -13.891 -1.65 1 98.5 124 ARG B N 1
ATOM 2175 C CA . ARG B 1 124 ? -10.688 -12.711 -2.393 1 98.5 124 ARG B CA 1
ATOM 2176 C C . ARG B 1 124 ? -11.734 -11.602 -2.305 1 98.5 124 ARG B C 1
ATOM 2178 O O . ARG B 1 124 ? -11.383 -10.422 -2.209 1 98.5 124 ARG B O 1
ATOM 2185 N N . ARG B 1 125 ? -12.969 -11.945 -2.377 1 98.62 125 ARG B N 1
ATOM 2186 C CA . ARG B 1 125 ? -14.047 -10.961 -2.264 1 98.62 125 ARG B CA 1
ATOM 2187 C C . ARG B 1 125 ? -13.961 -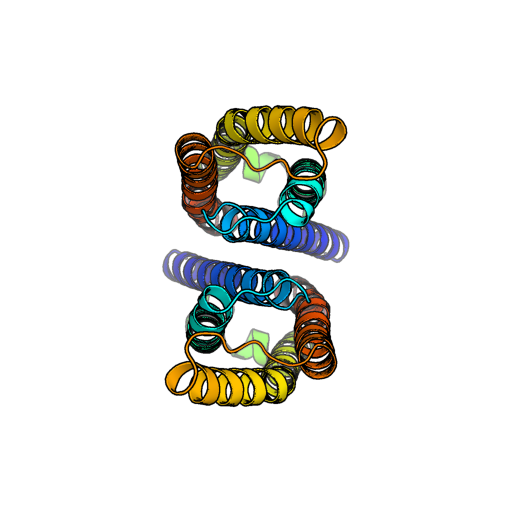10.203 -0.941 1 98.62 125 ARG B C 1
ATOM 2189 O O . ARG B 1 125 ? -14.102 -8.984 -0.909 1 98.62 125 ARG B O 1
ATOM 2196 N N . TRP B 1 126 ? -13.742 -10.891 0.105 1 98.75 126 TRP B N 1
ATOM 2197 C CA . TRP B 1 126 ? -13.609 -10.266 1.415 1 98.75 126 TRP B CA 1
ATOM 2198 C C . TRP B 1 126 ? -12.414 -9.328 1.451 1 98.75 126 TRP B C 1
ATOM 2200 O O . TRP B 1 126 ? -12.5 -8.219 1.989 1 98.75 126 TRP B O 1
ATOM 2210 N N . VAL B 1 127 ? -11.32 -9.773 0.87 1 98.75 127 VAL B N 1
ATOM 2211 C CA . VAL B 1 127 ? -10.117 -8.953 0.84 1 98.75 127 VAL B CA 1
ATOM 2212 C C . VAL B 1 127 ? -10.375 -7.691 0.017 1 98.75 127 VAL B C 1
ATOM 2214 O O . VAL B 1 127 ? -9.961 -6.594 0.406 1 98.75 127 VAL B O 1
ATOM 2217 N N . MET B 1 128 ? -11.141 -7.824 -1.055 1 98.56 128 MET B N 1
ATOM 2218 C CA . MET B 1 128 ? -11.453 -6.688 -1.912 1 98.56 128 MET B CA 1
ATOM 2219 C C . MET B 1 128 ? -12.406 -5.719 -1.207 1 98.56 128 MET B C 1
ATOM 2221 O O . MET B 1 128 ? -12.281 -4.504 -1.362 1 98.56 128 MET B O 1
ATOM 2225 N N . ILE B 1 129 ? -13.312 -6.215 -0.485 1 98.69 129 ILE B N 1
ATOM 2226 C CA . ILE B 1 129 ? -14.188 -5.371 0.322 1 98.69 129 ILE B CA 1
ATOM 2227 C C . ILE B 1 129 ? -13.352 -4.551 1.304 1 98.69 129 ILE B C 1
ATOM 2229 O O . ILE B 1 129 ? -13.555 -3.342 1.438 1 98.69 1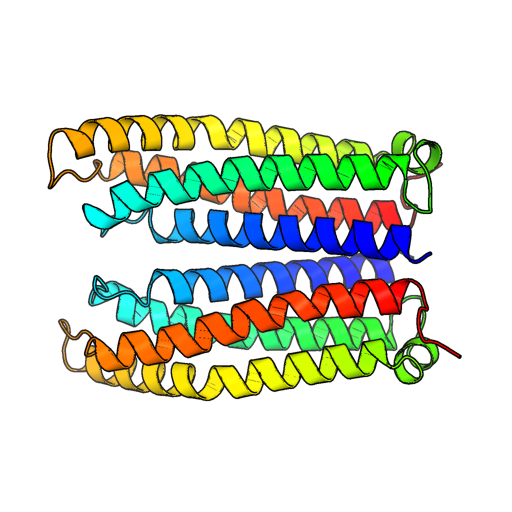29 ILE B O 1
ATOM 2233 N N . GLU B 1 130 ? -12.438 -5.172 1.96 1 98.75 130 GLU B N 1
ATOM 2234 C CA . GLU B 1 130 ? -11.531 -4.48 2.877 1 98.75 130 GLU B CA 1
ATOM 2235 C C . GLU B 1 130 ? -10.75 -3.383 2.158 1 98.75 130 GLU B C 1
ATOM 2237 O O . GLU B 1 130 ? -10.633 -2.266 2.668 1 98.75 130 GLU B O 1
ATOM 2242 N N . ALA B 1 131 ? -10.25 -3.754 1.015 1 98.25 131 ALA B N 1
ATOM 2243 C CA . ALA B 1 131 ? -9.453 -2.807 0.243 1 98.25 131 ALA B CA 1
ATOM 2244 C C . ALA B 1 131 ? -10.258 -1.549 -0.081 1 98.25 131 ALA B C 1
ATOM 2246 O O . ALA B 1 131 ? -9.734 -0.433 0.011 1 98.25 131 ALA B O 1
ATOM 2247 N N . HIS B 1 132 ? -11.477 -1.688 -0.448 1 98.12 132 HIS B N 1
ATOM 2248 C CA . HIS B 1 132 ? -12.32 -0.543 -0.772 1 98.12 132 HIS B CA 1
ATOM 2249 C C . HIS B 1 132 ? -12.672 0.256 0.478 1 98.12 132 HIS B C 1
ATOM 2251 O O . HIS B 1 132 ? -12.781 1.482 0.426 1 98.12 132 HIS B O 1
ATOM 2257 N N . LEU B 1 133 ? -12.852 -0.392 1.603 1 98.62 133 LEU B N 1
ATOM 2258 C CA . LEU B 1 133 ? -13.125 0.294 2.861 1 98.62 133 LEU B CA 1
ATOM 2259 C C . LEU B 1 13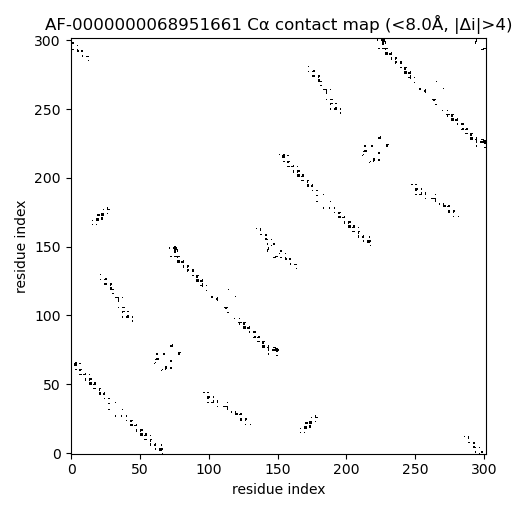3 ? -11.906 1.104 3.309 1 98.62 133 LEU B C 1
ATOM 2261 O O . LEU B 1 133 ? -12.055 2.166 3.916 1 98.62 133 LEU B O 1
ATOM 2265 N N . VAL B 1 134 ? -10.695 0.587 2.994 1 98.5 134 VAL B N 1
ATOM 2266 C CA . VAL B 1 134 ? -9.453 1.26 3.369 1 98.5 134 VAL B CA 1
ATOM 2267 C C . VAL B 1 134 ? -9.414 2.654 2.75 1 98.5 134 VAL B C 1
ATOM 2269 O O . VAL B 1 134 ? -8.867 3.588 3.342 1 98.5 134 VAL B O 1
ATOM 2272 N N . ILE B 1 135 ? -10.055 2.836 1.602 1 98.19 135 ILE B N 1
ATOM 2273 C CA . ILE B 1 135 ? -10.07 4.105 0.884 1 98.19 135 ILE B CA 1
ATOM 2274 C C . ILE B 1 135 ? -10.719 5.18 1.752 1 98.19 135 ILE B C 1
ATOM 2276 O O . ILE B 1 135 ? -10.336 6.352 1.688 1 98.19 135 ILE B O 1
ATOM 2280 N N . LEU B 1 136 ? -11.625 4.84 2.641 1 98.31 136 LEU B N 1
ATOM 2281 C CA . LEU B 1 136 ? -12.367 5.777 3.479 1 98.31 136 LEU B CA 1
ATOM 2282 C C . LEU B 1 136 ? -11.492 6.289 4.621 1 98.31 136 LEU B C 1
ATOM 2284 O O . LEU B 1 136 ? -11.781 7.336 5.207 1 98.31 136 LEU B O 1
ATOM 2288 N N . LEU B 1 137 ? -10.438 5.551 4.941 1 98.38 137 LEU B N 1
ATOM 2289 C CA . LEU B 1 137 ? -9.641 5.887 6.113 1 98.38 137 LEU B CA 1
ATOM 2290 C C . LEU B 1 137 ? -8.867 7.184 5.891 1 98.38 137 LEU B C 1
ATOM 2292 O O . LEU B 1 137 ? -8.961 8.109 6.695 1 98.38 137 LEU B O 1
ATOM 2296 N N . PRO B 1 138 ? -8.172 7.324 4.746 1 97.44 138 PRO B N 1
ATOM 2297 C CA . PRO B 1 138 ? -7.496 8.609 4.539 1 97.44 138 PRO B CA 1
ATOM 2298 C C . PRO B 1 138 ? -8.477 9.758 4.328 1 97.44 138 PRO B C 1
ATOM 2300 O O . PRO B 1 138 ? -8.164 10.906 4.656 1 97.44 138 PRO B O 1
ATOM 2303 N N . LEU B 1 139 ? -9.664 9.43 3.793 1 97.38 139 LEU B N 1
ATOM 2304 C CA . LEU B 1 139 ? -10.68 10.469 3.686 1 97.38 139 LEU B CA 1
ATOM 2305 C C . LEU B 1 139 ? -11.039 11.023 5.059 1 97.38 139 LEU B C 1
ATOM 2307 O O . LEU B 1 139 ? -11.016 12.242 5.266 1 97.38 139 LEU B O 1
ATOM 2311 N N . CYS B 1 140 ? -11.352 10.156 5.988 1 97.38 140 CYS B N 1
ATOM 2312 C CA . CYS B 1 140 ? -11.656 10.57 7.352 1 97.38 140 CYS B CA 1
ATOM 2313 C C . CYS B 1 140 ? -10.469 11.297 7.98 1 97.38 140 CYS B C 1
ATOM 2315 O O . CYS B 1 140 ? -10.648 12.289 8.688 1 97.38 140 CYS B O 1
ATOM 2317 N N . ALA B 1 141 ? -9.281 10.781 7.711 1 95.94 141 ALA B N 1
ATOM 2318 C CA . ALA B 1 141 ? -8.078 11.344 8.32 1 95.94 141 ALA B CA 1
ATOM 2319 C C . ALA B 1 141 ? -7.855 12.789 7.879 1 95.94 141 ALA B C 1
ATOM 2321 O O . ALA B 1 141 ? -7.547 13.648 8.703 1 95.94 141 ALA B O 1
ATOM 2322 N N . VAL B 1 142 ? -7.992 13.078 6.598 1 95.31 142 VAL B N 1
ATOM 2323 C CA . VAL B 1 142 ? -7.699 14.422 6.109 1 95.31 142 VAL B CA 1
ATOM 2324 C C . VAL B 1 142 ? -8.789 15.391 6.566 1 95.31 142 VAL B C 1
ATOM 2326 O O . VAL B 1 142 ? -8.516 16.562 6.852 1 95.31 142 VAL B O 1
ATOM 2329 N N . MET B 1 143 ? -10.031 14.961 6.664 1 94.88 143 MET B N 1
ATOM 2330 C CA . MET B 1 143 ? -11.117 15.797 7.168 1 94.88 143 MET B CA 1
ATOM 2331 C C . MET B 1 143 ? -10.891 16.156 8.633 1 94.88 143 MET B C 1
ATOM 2333 O O . MET B 1 143 ? -11.031 17.312 9.016 1 94.88 143 MET B O 1
ATOM 2337 N N . MET B 1 144 ? -10.516 15.172 9.367 1 92.19 144 MET B N 1
ATOM 2338 C CA . MET B 1 144 ? -10.266 15.391 10.789 1 92.19 144 MET B CA 1
ATOM 2339 C C . MET B 1 144 ? -9.078 16.312 11 1 92.19 144 MET B C 1
ATOM 2341 O O . MET B 1 144 ? -9.125 17.203 11.852 1 92.19 144 MET B O 1
ATOM 2345 N N . ALA B 1 145 ? -8 16.109 10.258 1 87.62 145 ALA B N 1
ATOM 2346 C CA . ALA B 1 145 ? -6.773 16.891 10.406 1 87.62 145 ALA B CA 1
ATOM 2347 C C . ALA B 1 145 ? -7.023 18.375 10.141 1 87.62 145 ALA B C 1
ATOM 2349 O O . ALA B 1 145 ? -6.371 19.234 10.734 1 87.62 145 ALA B O 1
ATOM 2350 N N . ARG B 1 146 ? -8 18.703 9.359 1 88.12 146 ARG B N 1
ATOM 2351 C CA . ARG B 1 146 ? -8.289 20.078 9.008 1 88.12 146 ARG B CA 1
ATOM 2352 C C . ARG B 1 146 ? -9.406 20.641 9.883 1 88.12 146 ARG B C 1
ATOM 2354 O O . ARG B 1 146 ? -9.867 21.766 9.664 1 88.12 146 ARG B O 1
ATOM 2361 N N . GLY B 1 147 ? -9.875 19.812 10.852 1 84.12 147 GLY B N 1
ATOM 2362 C CA . GLY B 1 147 ? -10.875 20.25 11.812 1 84.12 147 GLY B CA 1
ATOM 2363 C C . GLY B 1 147 ? -12.273 20.344 11.227 1 84.12 147 GLY B C 1
ATOM 2364 O O . GLY B 1 147 ? -13.133 21.047 11.758 1 84.12 147 GLY B O 1
ATOM 2365 N N . ILE B 1 148 ? -12.43 19.703 10.164 1 86.5 148 ILE B N 1
ATOM 2366 C CA . ILE B 1 148 ? -13.75 19.703 9.555 1 86.5 148 ILE B CA 1
ATOM 2367 C C . ILE B 1 148 ? -14.695 18.812 10.352 1 86.5 148 ILE B C 1
ATOM 2369 O O . ILE B 1 148 ? -14.352 17.672 10.672 1 86.5 148 ILE B O 1
ATOM 2373 N N . GLY B 1 149 ? -15.758 19.391 10.75 1 78.62 149 GLY B N 1
ATOM 2374 C CA . GLY B 1 149 ? -16.734 18.641 11.531 1 78.62 149 GLY B CA 1
ATOM 2375 C C . GLY B 1 149 ? -16.609 18.891 13.023 1 78.62 149 GLY B C 1
ATOM 2376 O O . GLY B 1 149 ? -17.5 18.531 13.789 1 78.62 149 GLY B O 1
ATOM 2377 N N . ALA B 1 150 ? -15.414 19.516 13.445 1 73.69 150 ALA B N 1
ATOM 2378 C CA . ALA B 1 150 ? -15.242 19.828 14.867 1 73.69 150 ALA B CA 1
ATOM 2379 C C . ALA B 1 150 ? -16.031 21.078 15.258 1 73.69 150 ALA B C 1
ATOM 2381 O O . ALA B 1 150 ? -16.031 22.078 14.539 1 73.69 150 ALA B O 1
ATOM 2382 N N . ARG B 1 151 ? -17.25 21.031 15.781 1 62.38 151 ARG B N 1
ATOM 2383 C CA . ARG B 1 151 ? -18 22.141 16.359 1 62.38 151 ARG B CA 1
ATOM 2384 C C . ARG B 1 151 ? -17.422 22.516 17.719 1 62.38 151 ARG B C 1
ATOM 2386 O O . ARG B 1 151 ? -16.844 21.688 18.422 1 62.38 151 ARG B O 1
#

Foldseek 3Di:
DVVQVVLVVQLVVLVVLLVVLLVLLLVQLAPVHWLVSLQVNLVSLVVNVVSLVSNVVSVVCCQDVNDVHVVLLVQAVLNVVLVVLSVVLVVLLVLLNVVSVVQNVVCVVPVGDDDDSVSSVVSSVSSVVSVVSVVVNVVSVVCSVVSNRRD/DVVQVVLVVQLVVLVVLLVVLLVLLLVQLAPVHWLVSLQVNLVSLVVNVVSLVSNVVSVVCCQDPNDVHVVLLVQAVLNVVLVVLSVVLVVLLVLLNVVSVVQNVVCVVPVGDDDDSVSSVVSSVSSVVSVVSVVVNVVSVVCSVVSNRRD

Organism: Cupriavidus necator (strain ATCC 17699 / DSM 428 / KCTC 22496 / NCIMB 10442 / H16 / Stanier 337) (NCBI:txid381666)

Radius of gyration: 20.54 Å; Cα contacts (8 Å, |Δi|>4): 360; chains: 2; bounding box: 36×62×53 Å

Solvent-accessible surface area (backbone atoms only — not comparable to full-atom values): 15184 Å² total; per-residue (Å²): 109,66,65,32,28,51,39,51,29,54,27,53,51,27,47,52,52,28,46,29,30,51,30,37,48,51,64,53,44,44,86,83,50,44,38,70,50,50,57,48,45,45,52,36,53,50,52,26,53,53,25,49,51,46,29,52,50,33,47,50,48,36,37,70,64,25,86,78,34,48,71,59,46,74,62,17,60,30,46,53,49,31,53,49,50,50,51,49,39,56,58,50,45,46,62,39,51,52,50,41,52,52,50,41,58,48,33,76,76,32,79,78,42,64,79,57,61,70,58,36,50,52,34,31,50,39,51,50,52,36,56,59,54,52,60,51,38,51,46,24,49,35,36,38,75,71,49,49,72,50,124,109,66,64,33,28,52,40,50,30,53,26,52,49,26,46,51,52,26,48,30,28,50,29,36,48,51,63,52,44,45,88,82,50,45,38,70,50,50,56,48,43,46,51,36,52,50,52,27,52,52,25,48,50,46,30,52,50,32,47,50,47,36,35,68,63,25,87,78,33,48,72,59,44,75,62,18,59,32,46,53,49,31,52,50,51,50,50,50,40,56,60,50,44,46,62,39,51,52,51,41,52,52,49,42,56,48,33,74,76,32,78,79,40,63,79,56,61,70,58,37,50,52,33,31,49,39,50,50,53,36,5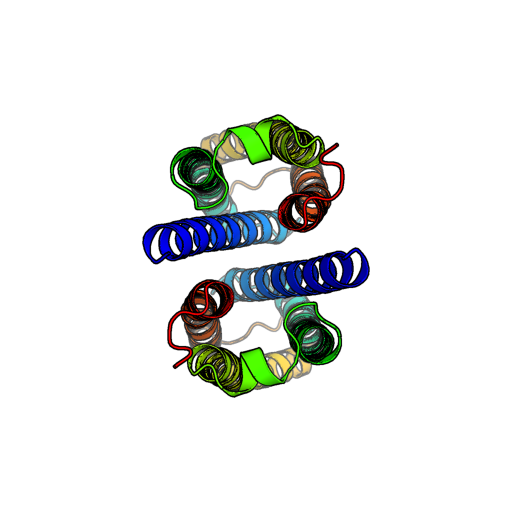6,59,55,54,60,50,39,53,45,24,48,34,36,38,75,71,47,49,72,49,123

Secondary structure (DSSP, 8-state):
-HHHHHHHHHHHHHHHHHHHHHHHHHHHSSTT--HHHHHHHHHHHHHHHHHHHHHHHHHHHHHHHSSS-HHHHHT-HHHHHHHHHHHHHHHHTHHHHHHHHHHHHHHHH-TT----HHHHHHHHHHHHHHHHHHTHHHHHHHHHHTTTT--/-HHHHHHHHHHHHHHHHHHHHHHHHHHHSSTT--HHHHHHHHHHHHHHHHHHHHHHHHHHHHHHHSSS-HHHHHT-HHHHHHHHHHHHHHHHTHHHHHHHHHHHHHHHH-TT----HHHHHHHHHHHHHHHHHHTHHHHHHHHHHTTTT--

Sequence (302 aa):
MLTDAILSFLHFLAIFVLITLMAAEAVVLRPEITPAAVRRLSLYDLFYFLSAMVVLGTGLLRLFYGAKGADFYLHNPWFHAKVGVFVLIALCSLPPTFAIARWRKQARRLPDYVPPPSELKAARRWVMIEAHLVILLPLCAVMMARGIGARMLTDAILSFLHFLAIFVLITLMAAEAVVLRPEITPAAVRRLSLYDLFYFLSAMVVLGTGLLRLFYGAKGADFYLHNPWFHAKVGVFVLIALCSLPPTFAIARWRKQARRLPDYVPPPSELKAARRWVMIEAHLVILLPLCAVMMARGIGAR

InterPro domains:
  IPR018706 Protein of unknown function DUF2214, membrane [PF09980] (4-149)

pLDDT: mean 95.67, std 4.97, range [62.16, 98.81]

Nearest PDB structures (foldseek):
  1ya9-assembly1_A  TM=5.614E-01  e=1.253E+00  Mus musculus
  7n9z-assembly1_H  TM=4.979E-01  e=2.538E+00  Escherichia coli
  6y07-assembly1_A  TM=5.410E-01  e=4.611E+00  synthetic construct
  3mac-assembly1_A  TM=5.479E-01  e=8.378E+00  Human immunodeficiency virus 1
  9dm1-assembly1_S  TM=3.381E-01  e=2.277E+00  Mycolicibacterium smegmatis MC2 155